Protein AF-C9RC71-F1 (afdb_monomer_lite)

Secondary structure (DSSP, 8-state):
-HHHHHHHHHHHHHHHHHHHHTT----HHHHHHHHHHHHHHHHHHHHHHHHHHHHHHHHHHHHHHHHHHHHHHHHT-----GGGS-GGGSPPSSPPTTHHHHHHHHHHHHHHHHHHHHHHHHHHH--HHHHHHHHHHHHHHHHHHHHHHHHHHHHHHHHHHH-GGGSHHHHHHHHHHHHHHHHHHHHTS---

pLDDT: mean 81.01, std 12.55, range [43.66, 94.25]

Structure (mmCIF, N/CA/C/O backbone):
data_AF-C9RC71-F1
#
_entry.id   AF-C9RC71-F1
#
loop_
_atom_site.group_PDB
_atom_site.id
_atom_site.type_symbol
_atom_site.label_atom_id
_atom_site.label_alt_id
_atom_site.label_comp_id
_atom_site.label_asym_id
_atom_site.label_entity_id
_atom_site.label_seq_id
_atom_site.pdbx_PDB_ins_code
_atom_site.Cartn_x
_atom_site.Cartn_y
_atom_site.Cartn_z
_atom_site.occupancy
_atom_site.B_iso_or_equiv
_atom_site.auth_seq_id
_atom_site.auth_comp_id
_atom_site.auth_asym_id
_atom_site.auth_atom_id
_atom_site.pdbx_PDB_model_num
ATOM 1 N N . MET A 1 1 ? 11.519 1.089 5.694 1.00 78.69 1 MET A N 1
ATOM 2 C CA . MET A 1 1 ? 10.108 1.540 5.771 1.00 78.69 1 MET A CA 1
ATOM 3 C C . MET A 1 1 ? 9.150 0.403 6.102 1.00 78.69 1 MET A C 1
ATOM 5 O O . MET A 1 1 ? 8.560 0.464 7.169 1.00 78.69 1 MET A O 1
ATOM 9 N N . LEU A 1 2 ? 9.032 -0.649 5.275 1.00 84.06 2 LEU A N 1
ATOM 10 C CA . LEU A 1 2 ? 8.137 -1.785 5.569 1.00 84.06 2 LEU A CA 1
ATOM 11 C C . LEU A 1 2 ? 8.413 -2.439 6.926 1.00 84.06 2 LEU A C 1
ATOM 13 O O . LEU A 1 2 ? 7.501 -2.602 7.720 1.00 84.06 2 LEU A O 1
ATOM 17 N N . GLU A 1 3 ? 9.669 -2.782 7.204 1.00 86.88 3 GLU A N 1
ATOM 18 C CA . GLU A 1 3 ? 10.056 -3.410 8.471 1.00 86.88 3 GLU A CA 1
ATOM 19 C C . GLU A 1 3 ? 9.673 -2.553 9.687 1.00 86.88 3 GLU A C 1
ATOM 21 O O . GLU A 1 3 ? 9.119 -3.063 10.656 1.00 86.88 3 GLU A O 1
ATOM 26 N N . LEU A 1 4 ? 9.918 -1.240 9.616 1.00 87.12 4 LEU A N 1
ATOM 27 C CA . LEU A 1 4 ? 9.549 -0.295 10.670 1.00 87.12 4 LEU A CA 1
ATOM 28 C C . LEU A 1 4 ? 8.031 -0.269 10.886 1.00 87.12 4 LEU A C 1
ATOM 30 O O . LEU A 1 4 ? 7.572 -0.280 12.023 1.00 87.12 4 LEU A O 1
ATOM 34 N N . TYR A 1 5 ? 7.260 -0.282 9.798 1.00 90.50 5 TYR A N 1
ATOM 35 C CA . TYR A 1 5 ? 5.804 -0.353 9.858 1.00 90.50 5 TYR A CA 1
ATOM 36 C C . TYR A 1 5 ? 5.312 -1.672 10.465 1.00 90.50 5 TYR A C 1
ATOM 38 O O . TYR A 1 5 ? 4.463 -1.649 11.347 1.00 90.50 5 TYR A O 1
ATOM 46 N N . LEU A 1 6 ? 5.891 -2.814 10.086 1.00 89.94 6 LEU A N 1
ATOM 47 C CA . LEU A 1 6 ? 5.538 -4.109 10.679 1.00 89.94 6 LEU A CA 1
ATOM 48 C C . LEU A 1 6 ? 5.848 -4.156 12.180 1.00 89.94 6 LEU A C 1
ATOM 50 O O . LEU A 1 6 ? 5.023 -4.638 12.953 1.00 89.94 6 LEU A O 1
ATOM 54 N N . LYS A 1 7 ? 6.994 -3.611 12.608 1.00 90.19 7 LYS A N 1
ATOM 55 C CA . LYS A 1 7 ? 7.339 -3.482 14.033 1.00 90.19 7 LYS A CA 1
ATOM 56 C C . LYS A 1 7 ? 6.356 -2.577 14.776 1.00 90.19 7 LYS A C 1
ATOM 58 O O . LYS A 1 7 ? 5.946 -2.924 15.878 1.00 90.19 7 LYS A O 1
ATOM 63 N N . LEU A 1 8 ? 5.950 -1.458 14.170 1.00 90.25 8 LEU A N 1
ATOM 64 C CA . LEU A 1 8 ? 4.939 -0.562 14.733 1.00 90.25 8 LEU A CA 1
ATOM 65 C C . LEU A 1 8 ? 3.600 -1.285 14.918 1.00 90.25 8 LEU A C 1
ATOM 67 O O . LEU A 1 8 ? 3.040 -1.253 16.008 1.00 90.25 8 LEU A O 1
ATOM 71 N N . VAL A 1 9 ? 3.110 -1.970 13.882 1.00 92.50 9 VAL A N 1
ATOM 72 C CA . VAL A 1 9 ? 1.867 -2.753 13.952 1.00 92.50 9 VAL A CA 1
ATOM 73 C C . VAL A 1 9 ? 1.978 -3.808 15.051 1.00 92.50 9 VAL A C 1
ATOM 75 O O . VAL A 1 9 ? 1.122 -3.873 15.926 1.00 92.50 9 VAL A O 1
ATOM 78 N N . PHE A 1 10 ? 3.062 -4.582 15.080 1.00 90.94 10 PHE A N 1
ATOM 79 C CA . PHE A 1 10 ? 3.273 -5.594 16.112 1.00 90.94 10 PHE A CA 1
ATOM 80 C C . PHE A 1 10 ? 3.279 -5.003 17.531 1.00 90.94 10 PHE A C 1
ATOM 82 O O . PHE A 1 10 ? 2.657 -5.565 18.432 1.00 90.94 10 PHE A O 1
ATOM 89 N N . ALA A 1 11 ? 3.920 -3.848 17.727 1.00 91.38 11 ALA A N 1
ATOM 90 C CA . ALA A 1 11 ? 3.935 -3.148 19.006 1.00 91.38 11 ALA A CA 1
ATOM 91 C C . ALA A 1 11 ? 2.534 -2.672 19.424 1.00 91.38 11 ALA A C 1
ATOM 93 O O . ALA A 1 11 ? 2.165 -2.834 20.585 1.00 91.38 11 ALA A O 1
ATOM 94 N N . LEU A 1 12 ? 1.729 -2.150 18.491 1.00 91.31 12 LEU A N 1
ATOM 95 C CA . LEU A 1 12 ? 0.355 -1.708 18.763 1.00 91.31 12 LEU A CA 1
ATOM 96 C C . LEU A 1 12 ? -0.544 -2.871 19.192 1.00 91.31 12 LEU A C 1
ATOM 98 O O . LEU A 1 12 ? -1.255 -2.764 20.188 1.00 91.31 12 LEU A O 1
ATOM 102 N N . PHE A 1 13 ? -0.480 -3.996 18.476 1.00 91.44 13 PHE A N 1
ATOM 103 C CA . PHE A 1 13 ? -1.253 -5.194 18.814 1.00 91.44 13 PHE A CA 1
ATOM 104 C C . PHE A 1 13 ? -0.798 -5.817 20.136 1.00 91.44 13 PHE A C 1
ATOM 106 O O . PHE A 1 13 ? -1.635 -6.178 20.961 1.00 91.44 13 PHE A O 1
ATOM 113 N N . SER A 1 14 ? 0.514 -5.890 20.376 1.00 90.38 14 SER A N 1
ATOM 114 C CA . SER A 1 14 ? 1.058 -6.394 21.644 1.00 90.38 14 SER A CA 1
ATOM 115 C C . SER A 1 14 ? 0.672 -5.494 22.818 1.00 90.38 14 SER A C 1
ATOM 117 O O . SER A 1 14 ? 0.292 -5.991 23.874 1.00 90.38 14 SER A O 1
ATOM 119 N N . GLY A 1 15 ? 0.713 -4.172 22.630 1.00 87.06 15 GLY A N 1
ATOM 120 C CA . GLY A 1 15 ? 0.278 -3.201 23.631 1.00 87.06 15 GLY A CA 1
ATOM 121 C C . GLY A 1 15 ? -1.214 -3.317 23.941 1.00 87.06 15 GLY A C 1
ATOM 122 O O . GLY A 1 15 ? -1.586 -3.368 25.109 1.00 87.06 15 GLY A O 1
ATOM 123 N N . ALA A 1 16 ? -2.063 -3.438 22.915 1.00 87.00 16 ALA A N 1
ATOM 124 C CA . ALA A 1 16 ? -3.500 -3.645 23.098 1.00 87.00 16 ALA A CA 1
ATOM 125 C C . ALA A 1 16 ? -3.804 -4.948 23.859 1.00 87.00 16 ALA A C 1
ATOM 127 O O . ALA A 1 16 ? -4.578 -4.928 24.814 1.00 87.00 16 ALA A O 1
ATOM 128 N N . ALA A 1 17 ? -3.146 -6.054 23.498 1.00 86.38 17 ALA A N 1
ATOM 129 C CA . ALA A 1 17 ? -3.285 -7.332 24.196 1.00 86.38 17 ALA A CA 1
ATOM 130 C C . ALA A 1 17 ? -2.783 -7.266 25.651 1.00 86.38 17 ALA A C 1
ATOM 132 O O . ALA A 1 17 ? -3.416 -7.813 26.550 1.00 86.38 17 ALA A O 1
ATOM 133 N N . GLY A 1 18 ? -1.673 -6.565 25.903 1.00 85.69 18 GLY A N 1
ATOM 134 C CA . GLY A 1 18 ? -1.153 -6.347 27.254 1.00 85.69 18 GLY A CA 1
ATOM 135 C C . GLY A 1 18 ? -2.105 -5.530 28.131 1.00 85.69 18 GLY A C 1
ATOM 136 O O . GLY A 1 18 ? -2.344 -5.891 29.280 1.00 85.69 18 GLY A O 1
ATOM 137 N N . LEU A 1 19 ? -2.699 -4.464 27.587 1.00 84.62 19 LEU A N 1
ATOM 138 C CA . LEU A 1 19 ? -3.705 -3.660 28.293 1.00 84.62 19 LEU A CA 1
ATOM 139 C C . LEU A 1 19 ? -4.980 -4.458 28.588 1.00 84.62 19 LEU A C 1
ATOM 141 O O . LEU A 1 19 ? -5.572 -4.303 29.655 1.00 84.62 19 LEU A O 1
ATOM 145 N N . GLU A 1 20 ? -5.374 -5.340 27.669 1.00 82.50 20 GLU A N 1
ATOM 146 C CA . GLU A 1 20 ? -6.484 -6.266 27.878 1.00 82.50 20 GLU A CA 1
ATOM 147 C C . GLU A 1 20 ? -6.187 -7.275 28.996 1.00 82.50 20 GLU A C 1
ATOM 149 O O . GLU A 1 20 ? -7.031 -7.484 29.864 1.00 82.50 20 GLU A O 1
ATOM 154 N N . PHE A 1 21 ? -4.979 -7.842 29.034 1.00 84.62 21 PHE A N 1
ATOM 155 C CA . PHE A 1 21 ? -4.555 -8.746 30.106 1.00 84.62 21 PHE A CA 1
ATOM 156 C C . PHE A 1 21 ? -4.553 -8.068 31.482 1.00 84.62 21 PHE A C 1
ATOM 158 O O . PHE A 1 21 ? -4.958 -8.667 32.476 1.00 84.62 21 PHE A O 1
ATOM 165 N N . LEU A 1 22 ? -4.140 -6.801 31.540 1.00 84.00 22 LEU A N 1
ATOM 166 C CA . LEU A 1 22 ? -4.152 -5.997 32.765 1.00 84.00 22 LEU A CA 1
ATOM 167 C C . LEU A 1 22 ? -5.559 -5.517 33.167 1.00 84.00 22 LEU A C 1
ATOM 169 O O . LEU A 1 22 ? -5.693 -4.804 34.159 1.00 84.00 22 LEU A O 1
ATOM 173 N N . ASN A 1 23 ? -6.597 -5.904 32.416 1.00 77.44 23 ASN A N 1
ATOM 174 C CA . ASN A 1 23 ? -7.992 -5.526 32.629 1.00 77.44 23 ASN A CA 1
ATOM 175 C C . ASN A 1 23 ? -8.189 -4.004 32.761 1.00 77.44 23 ASN A C 1
ATOM 177 O O . ASN A 1 23 ? -8.978 -3.522 33.576 1.00 77.44 23 ASN A O 1
ATOM 181 N N . VAL A 1 24 ? -7.430 -3.232 31.975 1.00 77.38 24 VAL A N 1
ATOM 182 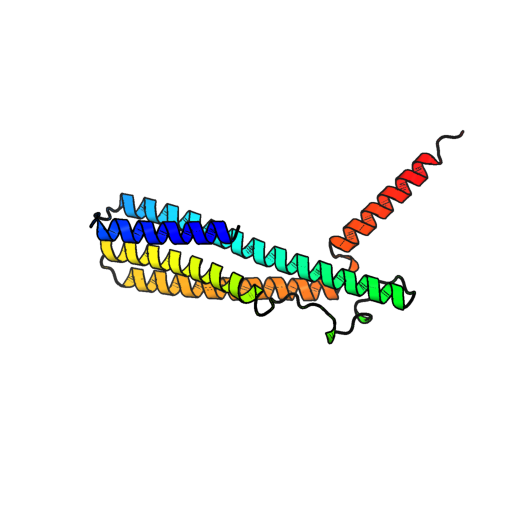C CA . VAL A 1 24 ? -7.520 -1.771 31.986 1.00 77.38 24 VAL A CA 1
ATOM 183 C C . VAL A 1 24 ? -8.868 -1.355 31.404 1.00 77.38 24 VAL A C 1
ATOM 185 O O . VAL A 1 24 ? -9.218 -1.720 30.280 1.00 77.38 24 VAL A O 1
ATOM 188 N N . ALA A 1 25 ? -9.631 -0.574 32.170 1.00 77.62 25 ALA A N 1
ATOM 189 C CA . ALA A 1 25 ? -10.909 -0.048 31.716 1.00 77.62 25 ALA A CA 1
ATOM 190 C C . ALA A 1 25 ? -10.697 0.993 30.606 1.00 77.62 25 ALA A C 1
ATOM 192 O O . ALA A 1 25 ? -10.028 2.009 30.803 1.00 77.62 25 ALA A O 1
ATOM 193 N N . TRP A 1 26 ? -11.305 0.756 29.444 1.00 82.44 26 TRP A N 1
ATOM 194 C CA . TRP A 1 26 ? -11.272 1.675 28.309 1.00 82.44 26 TRP A CA 1
ATOM 195 C C . TRP A 1 26 ? -12.293 2.797 28.504 1.00 82.44 26 TRP A C 1
ATOM 197 O O . TRP A 1 26 ? -13.462 2.675 28.131 1.00 82.44 26 TRP A O 1
ATOM 207 N N . THR A 1 27 ? -11.856 3.894 29.117 1.00 87.00 27 THR A N 1
ATOM 208 C CA . THR A 1 27 ? -12.641 5.134 29.183 1.00 87.00 27 THR A CA 1
ATOM 209 C C . THR A 1 27 ? -12.769 5.773 27.798 1.00 87.00 27 THR A C 1
ATOM 211 O O . THR A 1 27 ? -11.936 5.554 26.917 1.00 87.00 27 THR A O 1
ATOM 214 N N . THR A 1 28 ? -13.768 6.633 27.602 1.00 86.12 28 THR A N 1
ATOM 215 C CA . THR A 1 28 ? -13.956 7.357 26.332 1.00 86.12 28 THR A CA 1
ATOM 216 C C . THR A 1 28 ? -12.707 8.142 25.915 1.00 86.12 28 THR A C 1
ATOM 218 O O . THR A 1 28 ? -12.322 8.114 24.749 1.00 86.12 28 THR A O 1
ATOM 221 N N . GLU A 1 29 ? -12.026 8.792 26.862 1.00 87.50 29 GLU A N 1
ATOM 222 C CA . GLU A 1 29 ? -10.793 9.544 26.592 1.00 87.50 29 GLU A CA 1
ATOM 223 C C . GLU A 1 29 ? -9.660 8.635 26.098 1.00 87.50 29 GLU A C 1
ATOM 225 O O . GLU A 1 29 ? -9.016 8.933 25.091 1.00 87.50 29 GLU A O 1
ATOM 230 N N . THR A 1 30 ? -9.449 7.486 26.750 1.00 87.38 30 THR A N 1
ATOM 231 C CA . THR A 1 30 ? -8.413 6.524 26.333 1.00 87.38 30 THR A CA 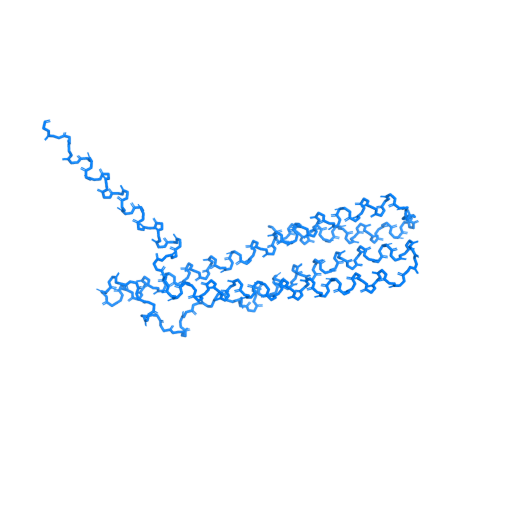1
ATOM 232 C C . THR A 1 30 ? -8.712 5.907 24.968 1.00 87.38 30 THR A C 1
ATOM 234 O O . THR A 1 30 ? -7.792 5.720 24.174 1.00 87.38 30 THR A O 1
ATOM 237 N N . LEU A 1 31 ? -9.987 5.667 24.644 1.00 89.25 31 LEU A N 1
ATOM 238 C CA . LEU A 1 31 ? -10.410 5.199 23.320 1.00 89.25 31 LEU A CA 1
ATOM 239 C C . LEU A 1 31 ? -10.153 6.232 22.227 1.00 89.25 31 LEU A C 1
ATOM 241 O O . LEU A 1 31 ? -9.689 5.865 21.146 1.00 89.25 31 LEU A O 1
ATOM 245 N N . ILE A 1 32 ? -10.409 7.514 22.494 1.00 90.44 32 ILE A N 1
ATOM 246 C CA . ILE A 1 32 ? -10.101 8.598 21.553 1.00 90.44 32 ILE A CA 1
ATOM 247 C C . ILE A 1 32 ? -8.594 8.638 21.286 1.00 90.44 32 ILE A C 1
ATOM 249 O O . ILE A 1 32 ? -8.180 8.615 20.127 1.00 90.44 32 ILE A O 1
ATOM 253 N N . ILE A 1 33 ? -7.770 8.618 22.338 1.00 90.44 33 ILE A N 1
ATOM 254 C CA . ILE A 1 33 ? -6.305 8.626 22.213 1.00 90.44 33 ILE A CA 1
ATOM 255 C C . ILE A 1 33 ? -5.815 7.395 21.438 1.00 90.44 33 ILE A C 1
ATOM 257 O O . ILE A 1 33 ? -5.038 7.531 20.492 1.00 90.44 33 ILE A O 1
ATOM 261 N N . ALA A 1 34 ? -6.300 6.199 21.782 1.00 89.56 34 ALA A N 1
ATOM 262 C CA . ALA A 1 34 ? -5.948 4.967 21.082 1.00 89.56 34 ALA A CA 1
ATOM 263 C C . ALA A 1 34 ? -6.335 5.035 19.597 1.00 89.56 34 ALA A C 1
ATOM 265 O O . ALA A 1 34 ? -5.531 4.700 18.730 1.00 89.56 34 ALA A O 1
ATOM 266 N N . THR A 1 35 ? -7.530 5.541 19.285 1.00 91.00 35 THR A N 1
ATOM 267 C CA . THR A 1 35 ? -8.004 5.695 17.902 1.00 91.00 35 THR A CA 1
ATOM 268 C C . THR A 1 35 ? -7.151 6.691 17.118 1.00 91.00 35 THR A C 1
ATOM 270 O O . THR A 1 35 ? -6.852 6.442 15.953 1.00 91.00 35 THR A O 1
ATOM 273 N N . LEU A 1 36 ? -6.696 7.782 17.744 1.00 93.38 36 LEU A N 1
ATOM 274 C CA . LEU A 1 36 ? -5.775 8.737 17.119 1.00 93.38 36 LEU A CA 1
ATOM 275 C C . LEU A 1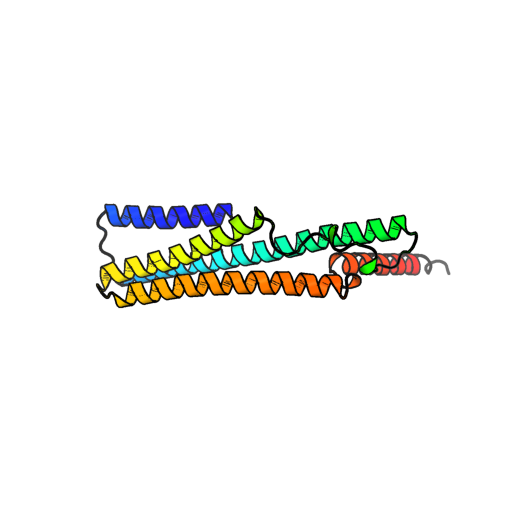 36 ? -4.425 8.088 16.789 1.00 93.38 36 LEU A C 1
ATOM 277 O O . LEU A 1 36 ? -3.938 8.235 15.669 1.00 93.38 36 LEU A O 1
ATOM 281 N N . ILE A 1 37 ? -3.848 7.322 17.720 1.00 93.19 37 ILE A N 1
ATOM 282 C CA . ILE A 1 37 ? -2.588 6.593 17.498 1.00 93.19 37 ILE A CA 1
ATOM 283 C C . ILE A 1 37 ? -2.743 5.583 16.354 1.00 93.19 37 ILE A C 1
ATOM 285 O O . ILE A 1 37 ? -1.909 5.535 15.446 1.00 93.19 37 ILE A O 1
ATOM 289 N N . LEU A 1 38 ? -3.830 4.806 16.361 1.00 93.44 38 LEU A N 1
ATOM 290 C CA . LEU A 1 38 ? -4.154 3.863 15.289 1.00 93.44 38 LEU A CA 1
ATOM 291 C C . LEU A 1 38 ? -4.367 4.583 13.948 1.00 93.44 38 LEU A C 1
ATOM 293 O O . LEU A 1 38 ? -3.911 4.096 12.916 1.00 93.44 38 LEU A O 1
ATOM 297 N N . GLY A 1 39 ? -4.982 5.768 13.954 1.00 92.44 39 GLY A N 1
ATOM 298 C CA . GLY A 1 39 ? -5.143 6.616 12.773 1.00 92.44 39 GLY A CA 1
ATOM 299 C C . GLY A 1 39 ? -3.806 7.079 12.187 1.00 92.44 39 GLY A C 1
ATOM 300 O O . GLY A 1 39 ? -3.593 6.970 10.980 1.00 92.44 39 GLY A O 1
ATOM 301 N N . VAL A 1 40 ? -2.864 7.517 13.028 1.00 93.12 40 VAL A N 1
ATOM 302 C CA . VAL A 1 40 ? -1.497 7.862 12.591 1.00 93.12 40 VAL A CA 1
ATOM 303 C C . VAL A 1 40 ? -0.787 6.638 12.008 1.00 93.12 40 VAL A C 1
ATOM 305 O O . VAL A 1 40 ? -0.162 6.732 10.950 1.00 93.12 40 VAL A O 1
ATOM 308 N N . ALA A 1 41 ? -0.917 5.473 12.648 1.00 93.06 41 ALA A N 1
ATOM 309 C CA . ALA A 1 41 ? -0.346 4.229 12.141 1.00 93.06 41 ALA A CA 1
ATOM 310 C C . ALA A 1 41 ? -0.942 3.825 10.781 1.00 93.06 41 ALA A C 1
ATOM 312 O O . ALA A 1 41 ? -0.203 3.384 9.899 1.00 93.06 41 ALA A O 1
ATOM 313 N N . LEU A 1 42 ? -2.247 4.030 10.578 1.00 93.12 42 LEU A N 1
ATOM 314 C CA . LEU A 1 42 ? -2.928 3.784 9.306 1.00 93.12 42 LEU A CA 1
ATOM 315 C C . LEU A 1 42 ? -2.397 4.705 8.193 1.00 93.12 42 LEU A C 1
ATOM 317 O O . LEU A 1 42 ? -2.056 4.225 7.113 1.00 93.12 42 LEU A O 1
ATOM 321 N N . LEU A 1 43 ? -2.248 6.008 8.463 1.00 91.81 43 LEU A N 1
ATOM 322 C CA . LEU A 1 43 ? -1.667 6.974 7.515 1.00 91.81 43 LEU A CA 1
ATOM 323 C C . LEU A 1 43 ? -0.218 6.624 7.152 1.00 91.81 43 LEU A C 1
ATOM 325 O O . LEU A 1 43 ? 0.195 6.724 5.991 1.00 91.81 43 LEU A O 1
ATOM 329 N N . PHE A 1 44 ? 0.560 6.177 8.138 1.00 91.69 44 PHE A N 1
ATOM 330 C CA . PHE A 1 44 ? 1.912 5.695 7.894 1.00 91.69 44 PHE A CA 1
ATOM 331 C C . PHE A 1 44 ? 1.910 4.431 7.018 1.00 91.69 44 PHE A C 1
ATOM 333 O O . PHE A 1 44 ? 2.684 4.353 6.063 1.00 91.69 44 PHE A O 1
ATOM 340 N N . GLY A 1 45 ? 0.997 3.487 7.265 1.00 89.81 45 GLY A N 1
ATOM 341 C CA . GLY A 1 45 ? 0.809 2.294 6.436 1.00 89.81 45 GLY A CA 1
ATOM 342 C C . GLY A 1 45 ? 0.440 2.616 4.988 1.00 89.81 45 GLY A C 1
ATOM 343 O O . GLY A 1 45 ? 1.031 2.059 4.064 1.00 89.81 45 GLY A O 1
ATOM 344 N N . GLU A 1 46 ? -0.462 3.575 4.766 1.00 89.44 46 GLU A N 1
ATOM 345 C CA . GLU A 1 46 ? -0.777 4.088 3.424 1.00 89.44 46 GLU A CA 1
ATOM 346 C C . GLU A 1 46 ? 0.449 4.700 2.734 1.00 89.44 46 GLU A C 1
ATOM 348 O O . GLU A 1 46 ? 0.716 4.437 1.562 1.00 89.44 46 GLU A O 1
ATOM 353 N N . THR A 1 47 ? 1.262 5.462 3.466 1.00 90.12 47 THR A N 1
ATOM 354 C CA . THR A 1 47 ? 2.500 6.041 2.922 1.00 90.12 47 THR A CA 1
ATOM 355 C C . THR A 1 47 ? 3.482 4.950 2.489 1.00 90.12 47 THR A C 1
ATOM 357 O O . THR A 1 47 ? 4.055 5.017 1.400 1.00 90.12 47 THR A O 1
ATOM 360 N N . VAL A 1 48 ? 3.650 3.910 3.311 1.00 89.75 48 VAL A N 1
ATOM 361 C CA . VAL A 1 48 ? 4.476 2.737 2.984 1.00 89.75 48 VAL A CA 1
ATOM 362 C C . VAL A 1 48 ? 3.932 2.026 1.746 1.00 89.75 48 VAL A C 1
ATOM 364 O O . VAL A 1 48 ? 4.711 1.667 0.862 1.00 89.75 48 VAL A O 1
ATOM 367 N N . TYR A 1 49 ? 2.612 1.868 1.648 1.00 88.94 49 TYR A N 1
ATOM 368 C CA . TYR A 1 49 ? 1.960 1.273 0.488 1.00 88.94 49 TYR A CA 1
ATOM 369 C C . TYR A 1 49 ? 2.257 2.055 -0.801 1.00 88.94 49 TYR A C 1
ATOM 371 O O . TYR A 1 49 ? 2.743 1.475 -1.775 1.00 88.94 49 TYR A O 1
ATOM 379 N N . PHE A 1 50 ? 2.049 3.375 -0.811 1.00 86.12 50 PHE A N 1
ATOM 380 C CA . PHE A 1 50 ? 2.335 4.198 -1.991 1.00 86.12 50 PHE A CA 1
ATOM 381 C C . PHE A 1 50 ? 3.822 4.225 -2.345 1.00 86.12 50 PHE A C 1
ATOM 383 O O . PHE A 1 50 ? 4.164 4.158 -3.527 1.00 86.12 50 PHE A O 1
ATOM 390 N N . ALA A 1 51 ? 4.709 4.252 -1.348 1.00 87.19 51 ALA A N 1
ATOM 391 C CA . ALA A 1 51 ? 6.147 4.167 -1.576 1.00 87.19 51 ALA A CA 1
ATOM 392 C C . ALA A 1 51 ? 6.531 2.857 -2.280 1.00 87.19 51 ALA A C 1
ATOM 394 O O . ALA A 1 51 ? 7.352 2.867 -3.195 1.00 87.19 51 ALA A O 1
ATOM 395 N N . MET A 1 52 ? 5.899 1.734 -1.921 1.00 86.56 52 MET A N 1
ATOM 396 C CA . MET A 1 52 ? 6.106 0.465 -2.621 1.00 86.56 52 MET A CA 1
ATOM 397 C C . MET A 1 52 ? 5.595 0.495 -4.061 1.00 86.56 52 MET A C 1
ATOM 399 O O . MET A 1 52 ? 6.272 -0.019 -4.952 1.00 86.56 52 MET A O 1
ATOM 403 N N . VAL A 1 53 ? 4.424 1.097 -4.310 1.00 84.94 53 VAL A N 1
ATOM 404 C CA . VAL A 1 53 ? 3.878 1.225 -5.673 1.00 84.94 53 VAL A CA 1
ATOM 405 C C . VAL A 1 53 ? 4.833 2.059 -6.530 1.00 84.94 53 VAL A C 1
ATOM 407 O O . VAL A 1 53 ? 5.173 1.660 -7.644 1.00 84.94 53 VAL A O 1
ATOM 410 N N . GLY A 1 54 ? 5.330 3.171 -5.982 1.00 83.62 54 GLY A N 1
ATOM 411 C CA . GLY A 1 54 ? 6.318 4.031 -6.630 1.00 83.62 54 GLY A CA 1
ATOM 412 C C . GLY A 1 54 ? 7.638 3.313 -6.914 1.00 83.62 54 GLY A C 1
ATOM 413 O O . GLY A 1 54 ? 8.112 3.338 -8.047 1.00 83.62 54 GLY A O 1
ATOM 414 N N . ALA A 1 55 ? 8.199 2.607 -5.929 1.00 85.25 55 ALA A N 1
ATOM 415 C CA . ALA A 1 55 ? 9.432 1.839 -6.100 1.00 85.25 55 ALA A CA 1
ATOM 416 C C . ALA A 1 55 ? 9.289 0.754 -7.179 1.00 85.25 55 ALA A C 1
ATOM 418 O O . ALA A 1 55 ? 10.201 0.541 -7.979 1.00 85.25 55 ALA A O 1
ATOM 419 N N . ARG A 1 56 ? 8.125 0.094 -7.247 1.00 84.75 56 ARG A N 1
ATOM 420 C CA . ARG A 1 56 ? 7.844 -0.910 -8.277 1.00 84.75 56 ARG A CA 1
ATOM 421 C C . ARG A 1 56 ? 7.774 -0.295 -9.670 1.00 84.75 56 ARG A C 1
ATOM 423 O O . ARG A 1 56 ? 8.403 -0.832 -10.581 1.00 84.75 56 ARG A O 1
ATOM 430 N N . LYS A 1 57 ? 7.037 0.811 -9.820 1.00 87.00 57 LYS A N 1
ATOM 431 C CA . LYS A 1 57 ? 6.980 1.579 -11.069 1.00 87.00 57 LYS A CA 1
ATOM 432 C C . LYS A 1 57 ? 8.394 1.942 -11.525 1.00 87.00 57 LYS A C 1
ATOM 434 O O . LYS A 1 57 ? 8.773 1.612 -12.642 1.00 87.00 57 LYS A O 1
ATOM 439 N N . TRP A 1 58 ? 9.181 2.543 -10.634 1.00 86.06 58 TRP A N 1
ATOM 440 C CA . TRP A 1 58 ? 10.544 2.979 -10.931 1.00 86.06 58 TRP A CA 1
ATOM 441 C C . TRP A 1 58 ? 11.448 1.822 -11.374 1.00 86.06 58 TRP A C 1
ATOM 443 O O . TRP A 1 58 ? 12.133 1.922 -12.388 1.00 86.06 58 TRP A O 1
ATOM 453 N N . HIS A 1 59 ? 11.404 0.689 -10.668 1.00 86.81 59 HIS A N 1
ATOM 454 C CA . HIS A 1 59 ? 12.189 -0.488 -11.040 1.00 86.81 59 HIS A CA 1
ATOM 455 C C . HIS A 1 59 ? 11.796 -1.043 -12.419 1.00 86.81 59 HIS A C 1
ATOM 457 O O . HIS A 1 59 ? 12.664 -1.404 -13.210 1.00 86.81 59 HIS A O 1
ATOM 463 N N . ALA A 1 60 ? 10.496 -1.096 -12.725 1.00 86.19 60 ALA A N 1
ATOM 464 C CA . ALA A 1 60 ? 10.021 -1.563 -14.024 1.00 86.19 60 ALA A CA 1
ATOM 465 C C . ALA A 1 60 ? 10.429 -0.619 -15.165 1.00 86.19 60 ALA A C 1
ATOM 467 O O . ALA A 1 60 ? 10.877 -1.093 -16.208 1.00 86.19 60 ALA A O 1
ATOM 468 N N . GLU A 1 61 ? 10.339 0.699 -14.964 1.00 87.06 61 GLU A N 1
ATOM 469 C CA . GLU A 1 61 ? 10.843 1.689 -15.925 1.00 87.06 61 GLU A CA 1
ATOM 470 C C . GLU A 1 61 ? 12.339 1.504 -16.170 1.00 87.06 61 GLU A C 1
ATOM 472 O O . GLU A 1 61 ? 12.752 1.380 -17.319 1.00 87.06 61 GLU A O 1
ATOM 477 N N . TYR A 1 62 ? 13.139 1.407 -15.106 1.00 86.62 62 TYR A N 1
ATOM 478 C CA . TYR A 1 62 ? 14.586 1.237 -15.208 1.00 86.62 62 TYR A CA 1
ATOM 479 C C . TYR A 1 62 ? 14.975 0.020 -16.059 1.00 86.62 62 TYR A C 1
ATOM 481 O O . TYR A 1 62 ? 15.748 0.151 -17.009 1.00 86.62 62 TYR A O 1
ATOM 489 N N . VAL A 1 63 ? 14.405 -1.154 -15.765 1.00 87.38 63 VAL A N 1
ATOM 490 C CA . VAL A 1 63 ? 14.710 -2.389 -16.506 1.00 87.38 63 VAL A CA 1
ATOM 491 C C . VAL A 1 63 ? 14.293 -2.267 -17.974 1.00 87.38 63 VAL A C 1
ATOM 493 O O . VAL A 1 63 ? 15.050 -2.647 -18.865 1.00 87.38 63 VAL A O 1
ATOM 496 N N . ASN A 1 64 ? 13.115 -1.703 -18.251 1.00 87.38 64 ASN A N 1
ATOM 497 C CA . ASN A 1 64 ? 12.623 -1.573 -19.621 1.00 87.38 64 ASN A CA 1
ATOM 498 C C . ASN A 1 64 ? 13.385 -0.529 -20.448 1.00 87.38 64 ASN A C 1
ATOM 500 O O . ASN A 1 64 ? 13.606 -0.753 -21.636 1.00 87.38 64 ASN A O 1
ATOM 504 N N . VAL A 1 65 ? 13.838 0.573 -19.842 1.00 87.12 65 VAL A N 1
ATOM 505 C CA . VAL A 1 65 ? 14.760 1.520 -20.493 1.00 87.12 65 VAL A CA 1
ATOM 506 C C . VAL A 1 65 ? 16.067 0.820 -20.855 1.00 87.12 65 VAL A C 1
ATOM 508 O O . VAL A 1 65 ? 16.566 0.989 -21.965 1.00 87.12 65 VAL A O 1
ATOM 511 N N . HIS A 1 66 ? 16.592 -0.020 -19.963 1.00 86.31 66 HIS A N 1
ATOM 512 C CA . HIS A 1 66 ? 17.806 -0.788 -20.232 1.00 86.31 66 HIS A CA 1
ATOM 513 C C . HIS A 1 66 ? 17.645 -1.720 -21.444 1.00 86.31 66 HIS A C 1
ATOM 515 O O . HIS A 1 66 ? 18.519 -1.776 -22.307 1.00 86.31 66 HIS A O 1
ATOM 521 N N . LEU A 1 67 ? 16.496 -2.395 -21.555 1.00 84.56 67 LEU A N 1
ATOM 522 C CA . LEU A 1 67 ? 16.162 -3.230 -22.714 1.00 84.56 67 LEU A CA 1
ATOM 523 C C . LEU A 1 67 ? 16.056 -2.418 -24.012 1.00 84.56 67 LEU A C 1
ATOM 525 O O . LEU A 1 67 ? 16.515 -2.881 -25.055 1.00 84.56 67 LEU A O 1
ATOM 529 N N . LEU A 1 68 ? 15.482 -1.212 -23.955 1.00 83.94 68 LEU A N 1
ATOM 530 C CA . LEU A 1 68 ? 15.394 -0.313 -25.110 1.00 83.94 68 LEU A CA 1
ATOM 531 C C . LEU A 1 68 ? 16.780 0.125 -25.595 1.00 83.94 68 LEU A C 1
ATOM 533 O O . LEU A 1 68 ? 17.046 0.069 -26.792 1.00 83.94 68 LEU A O 1
ATOM 537 N N . ILE A 1 69 ? 17.676 0.495 -24.675 1.00 82.62 69 ILE A N 1
ATOM 538 C CA . ILE A 1 69 ? 19.063 0.861 -25.004 1.00 82.62 69 ILE A CA 1
ATOM 539 C C . ILE A 1 69 ? 19.794 -0.326 -25.642 1.00 82.62 69 ILE A C 1
ATOM 541 O O . ILE A 1 69 ? 20.429 -0.171 -26.683 1.00 82.62 69 ILE A O 1
ATOM 545 N N . GLN A 1 70 ? 19.678 -1.525 -25.063 1.00 82.69 70 GLN A N 1
ATOM 546 C CA . GLN A 1 70 ? 20.298 -2.729 -25.624 1.00 82.69 70 GLN A CA 1
ATOM 547 C C . GLN A 1 70 ? 19.783 -3.040 -27.036 1.00 82.69 70 GLN A C 1
ATOM 549 O O . GLN A 1 70 ? 20.573 -3.360 -27.921 1.00 82.69 70 GLN A O 1
ATOM 554 N N . ALA A 1 71 ? 18.474 -2.920 -27.268 1.00 80.06 71 ALA A N 1
ATOM 555 C CA . ALA A 1 71 ? 17.884 -3.162 -28.581 1.00 80.06 71 ALA A CA 1
ATOM 556 C C . ALA A 1 71 ? 18.349 -2.136 -29.632 1.00 80.06 71 ALA A C 1
ATOM 558 O O . ALA A 1 71 ? 18.665 -2.524 -30.758 1.00 80.06 71 ALA A O 1
ATOM 559 N N . ALA A 1 72 ? 18.443 -0.857 -29.252 1.00 76.62 72 ALA A N 1
ATOM 560 C CA . ALA A 1 72 ? 18.953 0.215 -30.106 1.00 76.62 72 ALA A CA 1
ATOM 561 C C . ALA A 1 72 ? 20.421 -0.023 -30.512 1.00 76.62 72 ALA A C 1
ATOM 563 O O . ALA A 1 72 ? 20.760 0.029 -31.695 1.00 76.62 72 ALA A O 1
ATOM 564 N N . LEU A 1 73 ? 21.281 -0.387 -29.551 1.00 79.19 73 LEU A N 1
ATOM 565 C CA . LEU A 1 73 ? 22.699 -0.681 -29.803 1.00 79.19 73 LEU A CA 1
ATOM 566 C C . LEU A 1 73 ? 22.898 -1.868 -30.756 1.00 79.19 73 LEU A C 1
ATOM 568 O O . LEU A 1 73 ? 23.746 -1.807 -31.643 1.00 79.19 73 LEU A O 1
ATOM 572 N N . VAL A 1 74 ? 22.107 -2.936 -30.606 1.00 78.44 74 VAL A N 1
ATOM 573 C CA . VAL A 1 74 ? 22.203 -4.129 -31.468 1.00 78.44 74 VAL A CA 1
ATOM 574 C C . VAL A 1 74 ? 21.772 -3.829 -32.904 1.00 78.44 74 VAL A C 1
ATOM 576 O O . VAL A 1 74 ? 22.359 -4.369 -33.839 1.00 78.44 74 VAL A O 1
ATOM 579 N N . LYS A 1 75 ? 20.760 -2.976 -33.099 1.00 71.94 75 LYS A N 1
ATOM 580 C CA . LYS A 1 75 ? 20.264 -2.625 -34.438 1.00 71.94 75 LYS A CA 1
ATOM 581 C C . LYS A 1 75 ? 20.992 -1.451 -35.096 1.00 71.94 75 LYS A C 1
ATOM 583 O O . LYS A 1 75 ? 20.669 -1.142 -36.238 1.00 71.94 75 LYS A O 1
ATOM 588 N N . GLN A 1 76 ? 21.951 -0.823 -34.406 1.00 67.50 76 GLN A N 1
ATOM 589 C CA . GLN A 1 76 ? 22.631 0.408 -34.844 1.00 67.50 76 GLN A CA 1
ATOM 590 C C . GLN A 1 76 ? 21.662 1.555 -35.189 1.00 67.50 76 GLN A C 1
ATOM 592 O O . GLN A 1 76 ? 22.011 2.489 -35.907 1.00 67.50 76 GLN A O 1
ATOM 597 N N . ASP A 1 77 ? 20.444 1.489 -34.653 1.00 63.09 77 ASP A N 1
ATOM 598 C CA . ASP A 1 77 ? 19.399 2.485 -34.820 1.00 63.09 77 ASP A CA 1
ATOM 599 C C . ASP A 1 77 ? 19.205 3.151 -33.458 1.00 63.09 77 ASP A C 1
ATOM 601 O O . ASP A 1 77 ? 18.722 2.535 -32.508 1.00 63.09 77 ASP A O 1
ATOM 605 N N . PHE A 1 78 ? 19.649 4.404 -33.344 1.00 63.72 78 PHE A N 1
ATOM 606 C CA . PHE A 1 78 ? 19.590 5.183 -32.104 1.00 63.72 78 PHE A CA 1
ATOM 607 C C . PHE A 1 78 ? 18.176 5.705 -31.792 1.00 63.72 78 PHE A C 1
ATOM 609 O O . PHE A 1 78 ? 18.000 6.513 -30.877 1.00 63.72 78 PHE A O 1
ATOM 616 N N . SER A 1 79 ? 17.154 5.264 -32.531 1.00 66.06 79 SER A N 1
ATOM 617 C CA . SER A 1 79 ? 15.764 5.567 -32.213 1.00 66.06 79 SER A CA 1
ATOM 618 C C . SER A 1 79 ? 15.237 4.670 -31.082 1.00 66.06 79 SER A C 1
ATOM 620 O O . SER A 1 79 ? 15.264 3.439 -31.134 1.00 66.06 79 SER A O 1
ATOM 622 N N . PHE A 1 80 ? 14.710 5.293 -30.022 1.00 67.94 80 PHE A N 1
ATOM 623 C CA . PHE A 1 80 ? 14.035 4.591 -28.926 1.00 67.94 80 PHE A CA 1
ATOM 624 C C . PHE A 1 80 ? 12.640 4.122 -29.364 1.00 67.94 80 PHE A C 1
ATOM 626 O O . PHE A 1 80 ? 11.626 4.690 -28.953 1.00 67.94 80 PHE A O 1
ATOM 633 N N . SER A 1 81 ? 12.575 3.098 -30.218 1.00 71.75 81 SER A N 1
ATOM 634 C CA . SER A 1 81 ? 11.302 2.527 -30.661 1.00 71.75 81 SER A CA 1
ATOM 635 C C . SER A 1 81 ? 10.846 1.378 -29.743 1.00 71.75 81 SER A C 1
ATOM 637 O O . SER A 1 81 ? 11.553 0.375 -29.603 1.00 71.75 81 SER A O 1
ATOM 639 N N . PRO A 1 82 ? 9.649 1.467 -29.129 1.00 74.56 82 PRO A N 1
ATOM 640 C CA . PRO A 1 82 ? 9.108 0.414 -28.267 1.00 74.56 82 PRO A CA 1
ATOM 641 C C . PRO A 1 82 ? 8.821 -0.901 -29.012 1.00 74.56 82 PRO A C 1
ATOM 643 O O . PRO A 1 82 ? 8.717 -1.959 -28.387 1.00 74.56 82 PRO A O 1
ATOM 646 N N . GLU A 1 83 ? 8.732 -0.864 -30.342 1.00 80.44 83 GLU A N 1
ATOM 647 C CA . GLU A 1 83 ? 8.546 -2.038 -31.204 1.00 80.44 83 GLU A CA 1
ATOM 648 C C . GLU A 1 83 ? 9.803 -2.919 -31.284 1.00 80.44 83 GLU A C 1
ATOM 650 O O . GLU A 1 83 ? 9.712 -4.103 -31.602 1.00 80.44 83 GLU A O 1
ATOM 655 N N . LEU A 1 84 ? 10.975 -2.375 -30.933 1.00 75.19 84 LEU A N 1
ATOM 656 C CA . LEU A 1 84 ? 12.247 -3.101 -30.949 1.00 75.19 84 LEU A CA 1
ATOM 657 C C . LEU A 1 84 ? 12.382 -4.116 -29.808 1.00 75.19 84 LEU A C 1
ATOM 659 O O . LEU A 1 84 ? 13.194 -5.036 -29.909 1.00 75.19 84 LEU A O 1
ATOM 663 N N . VAL A 1 85 ? 11.592 -3.970 -28.740 1.00 79.94 85 VAL A N 1
ATOM 664 C CA . VAL A 1 85 ? 11.575 -4.897 -27.603 1.00 79.94 85 VAL A CA 1
ATOM 665 C C . VAL A 1 85 ? 10.334 -5.792 -27.709 1.00 79.94 85 VAL A C 1
ATOM 667 O O . VAL A 1 85 ? 9.214 -5.299 -27.498 1.00 79.94 85 VAL A O 1
ATOM 670 N N . PRO A 1 86 ? 10.499 -7.103 -27.992 1.00 81.62 86 PRO A N 1
ATOM 671 C CA . PRO A 1 86 ? 9.393 -8.056 -28.037 1.00 81.62 86 PRO A CA 1
ATOM 672 C C . PRO A 1 86 ? 8.604 -8.049 -26.730 1.00 81.62 86 PRO A C 1
ATOM 674 O O . PRO A 1 86 ? 9.202 -7.981 -25.656 1.00 81.62 86 PRO A O 1
ATOM 677 N N . ALA A 1 87 ? 7.274 -8.161 -26.810 1.00 81.62 87 ALA A N 1
ATOM 678 C CA . ALA A 1 87 ? 6.388 -8.094 -25.644 1.00 81.62 87 ALA A CA 1
ATOM 679 C C . ALA A 1 87 ? 6.768 -9.090 -24.533 1.00 81.62 87 ALA A C 1
ATOM 681 O O . ALA A 1 87 ? 6.695 -8.757 -23.356 1.00 81.62 87 ALA A O 1
ATOM 682 N N . GLU A 1 88 ? 7.254 -10.269 -24.916 1.00 82.00 88 GLU A N 1
ATOM 683 C CA . GLU A 1 88 ? 7.706 -11.347 -24.028 1.00 82.00 88 GLU A CA 1
ATOM 684 C C . GLU A 1 88 ? 8.933 -10.979 -23.183 1.00 82.00 88 GLU A C 1
ATOM 686 O O . GLU A 1 88 ? 9.121 -11.514 -22.094 1.00 82.00 88 GLU A O 1
ATOM 691 N N . ARG A 1 89 ? 9.785 -10.071 -23.682 1.00 79.75 89 ARG A N 1
ATOM 692 C CA . ARG A 1 89 ? 11.005 -9.628 -22.990 1.00 79.75 89 ARG A CA 1
ATOM 693 C C . ARG A 1 89 ? 10.776 -8.401 -22.112 1.00 79.75 89 ARG A C 1
ATOM 695 O O . ARG A 1 89 ? 11.660 -8.047 -21.338 1.00 79.75 89 ARG A O 1
ATOM 702 N N . ARG A 1 90 ? 9.618 -7.744 -22.229 1.00 84.00 90 ARG A N 1
ATOM 703 C CA . ARG A 1 90 ? 9.276 -6.546 -21.454 1.00 84.00 90 ARG A CA 1
ATOM 704 C C . ARG A 1 90 ? 9.087 -6.922 -19.991 1.00 84.00 90 ARG A C 1
ATOM 706 O O . ARG A 1 90 ? 8.382 -7.876 -19.666 1.00 84.00 90 ARG A O 1
ATOM 713 N N . HIS A 1 91 ? 9.687 -6.154 -19.092 1.00 83.62 91 HIS A N 1
ATOM 714 C CA . HIS A 1 91 ? 9.479 -6.350 -17.669 1.00 83.62 91 HIS A CA 1
ATOM 715 C C . HIS A 1 91 ? 8.103 -5.789 -17.271 1.00 83.62 91 HIS A C 1
ATOM 717 O O . HIS A 1 91 ? 7.868 -4.592 -17.465 1.00 83.62 91 HIS A O 1
ATOM 723 N N . PRO A 1 92 ? 7.184 -6.602 -16.715 1.00 82.19 92 PRO A N 1
ATOM 724 C CA . PRO A 1 92 ? 5.871 -6.109 -16.311 1.00 82.19 92 PRO A CA 1
ATOM 725 C C . PRO A 1 92 ? 6.003 -5.055 -15.211 1.00 82.19 92 PRO A C 1
ATOM 727 O O . PRO A 1 92 ? 6.857 -5.174 -14.332 1.00 82.19 92 PRO A O 1
ATOM 730 N N . PHE A 1 93 ? 5.124 -4.054 -15.213 1.00 80.81 93 PHE A N 1
ATOM 731 C CA . PHE A 1 93 ? 5.015 -3.090 -14.106 1.00 80.81 93 PHE A CA 1
ATOM 732 C C . PHE A 1 93 ? 4.185 -3.655 -12.959 1.00 80.81 93 PHE A C 1
ATOM 734 O O . PHE A 1 93 ? 4.439 -3.372 -11.786 1.00 80.81 93 PHE A O 1
ATOM 741 N N . LEU A 1 94 ? 3.212 -4.503 -13.293 1.00 73.81 94 LEU A N 1
ATOM 742 C CA . LEU A 1 94 ? 2.451 -5.251 -12.308 1.00 73.81 94 LEU A CA 1
ATOM 743 C C . LEU A 1 94 ? 3.391 -6.149 -11.482 1.00 73.81 94 LEU A C 1
ATOM 745 O O . LEU A 1 94 ? 4.436 -6.602 -11.973 1.00 73.81 94 LEU A O 1
ATOM 749 N N . PRO A 1 95 ? 3.097 -6.336 -10.188 1.00 59.34 95 PRO A N 1
ATOM 750 C CA . PRO A 1 95 ? 4.004 -7.030 -9.290 1.00 59.34 95 PRO A CA 1
ATOM 751 C C . PRO A 1 95 ? 4.169 -8.500 -9.686 1.00 59.34 95 PRO A C 1
ATOM 753 O O . PRO A 1 95 ? 3.209 -9.171 -10.060 1.00 59.34 95 PRO A O 1
ATOM 756 N N . SER A 1 96 ? 5.395 -9.009 -9.549 1.00 57.94 96 SER A N 1
ATOM 757 C CA . SER A 1 96 ? 5.628 -10.452 -9.517 1.00 57.94 96 SER A CA 1
ATOM 758 C C . SER A 1 96 ? 5.080 -11.032 -8.205 1.00 57.94 96 SER A C 1
ATOM 760 O O . SER A 1 96 ? 4.799 -10.294 -7.255 1.00 57.94 96 SER A O 1
ATOM 762 N N . LEU A 1 97 ? 4.977 -12.362 -8.119 1.00 51.88 97 LEU A N 1
ATOM 763 C CA . LEU A 1 97 ? 4.520 -13.103 -6.929 1.00 51.88 97 LEU A CA 1
ATOM 764 C C . LEU A 1 97 ? 5.191 -12.692 -5.601 1.00 51.88 97 LEU A C 1
ATOM 766 O O . LEU A 1 97 ? 4.645 -12.982 -4.541 1.00 51.88 97 LEU A O 1
ATOM 770 N N . TYR A 1 98 ? 6.371 -12.062 -5.633 1.00 46.25 98 TYR A N 1
ATOM 771 C CA . TYR A 1 98 ? 7.098 -11.642 -4.434 1.00 46.25 98 TYR A CA 1
ATOM 772 C C . TYR A 1 98 ? 6.756 -10.208 -4.003 1.00 46.25 98 TYR A C 1
ATOM 774 O O . TYR A 1 98 ? 6.538 -9.951 -2.821 1.00 46.25 98 TYR A O 1
ATOM 782 N N . THR A 1 99 ? 6.636 -9.271 -4.952 1.00 57.31 99 THR A N 1
ATOM 783 C CA . THR A 1 99 ? 6.221 -7.891 -4.649 1.00 57.31 99 THR A CA 1
ATOM 784 C C . THR A 1 99 ? 4.752 -7.843 -4.237 1.00 57.31 99 THR A C 1
ATOM 786 O O . THR A 1 99 ? 4.401 -7.101 -3.324 1.00 57.31 99 THR A O 1
ATOM 789 N N . SER A 1 100 ? 3.905 -8.693 -4.829 1.00 65.62 100 SER A N 1
ATOM 790 C CA . SER A 1 100 ? 2.483 -8.803 -4.483 1.00 65.62 100 SER A CA 1
ATOM 791 C C . SER A 1 100 ? 2.255 -9.159 -3.011 1.00 65.62 100 SER A C 1
ATOM 793 O O . SER A 1 100 ? 1.332 -8.629 -2.398 1.00 65.62 100 SER A O 1
ATOM 795 N N . ARG A 1 101 ? 3.131 -9.970 -2.400 1.00 75.25 101 ARG A N 1
ATOM 796 C CA . ARG A 1 101 ? 3.040 -10.343 -0.976 1.00 75.25 101 ARG A CA 1
ATOM 797 C C . ARG A 1 101 ? 3.224 -9.148 -0.048 1.00 75.25 101 ARG A C 1
ATOM 799 O O . ARG A 1 101 ? 2.458 -9.007 0.896 1.00 75.25 101 ARG A O 1
ATOM 806 N N . ALA A 1 102 ? 4.198 -8.280 -0.324 1.00 79.12 102 ALA A N 1
ATOM 807 C CA . ALA A 1 102 ? 4.441 -7.091 0.493 1.00 79.12 102 ALA A CA 1
ATOM 808 C C . ALA A 1 102 ? 3.278 -6.088 0.393 1.00 79.12 102 ALA A C 1
ATOM 810 O O . ALA A 1 102 ? 2.850 -5.550 1.412 1.00 79.12 102 ALA A O 1
ATOM 811 N N . PHE A 1 103 ? 2.711 -5.903 -0.807 1.00 80.69 103 PHE A N 1
ATOM 812 C CA . PHE A 1 103 ? 1.515 -5.076 -1.009 1.00 80.69 103 PHE A CA 1
ATOM 813 C C . PHE A 1 103 ? 0.312 -5.597 -0.223 1.00 80.69 103 PHE A C 1
ATOM 815 O O . PHE A 1 103 ? -0.343 -4.832 0.483 1.00 80.69 103 PHE A O 1
ATOM 822 N N . ILE A 1 104 ? 0.041 -6.900 -0.330 1.00 84.62 104 ILE A N 1
ATOM 823 C CA . ILE A 1 104 ? -1.057 -7.554 0.387 1.00 84.62 104 ILE A CA 1
ATOM 824 C C . ILE A 1 104 ? -0.833 -7.450 1.896 1.00 84.62 104 ILE A C 1
ATOM 826 O O . ILE A 1 104 ? -1.761 -7.114 2.621 1.00 84.62 104 ILE A O 1
ATOM 830 N N . LEU A 1 105 ? 0.396 -7.672 2.366 1.00 88.88 105 LEU A N 1
ATOM 831 C CA . LEU A 1 105 ? 0.732 -7.614 3.785 1.00 88.88 105 LEU A CA 1
ATOM 832 C C . LEU A 1 105 ? 0.459 -6.231 4.389 1.00 88.88 105 LEU A C 1
ATOM 834 O O . LEU A 1 105 ? -0.183 -6.151 5.430 1.00 88.88 105 LEU A O 1
ATOM 838 N N . VAL A 1 106 ? 0.880 -5.144 3.731 1.00 89.69 106 VAL A N 1
ATOM 839 C CA . VAL A 1 106 ? 0.605 -3.778 4.220 1.00 89.69 106 VAL A CA 1
ATOM 840 C C . VAL A 1 106 ? -0.898 -3.516 4.303 1.00 89.69 106 VAL A C 1
ATOM 842 O O . VAL A 1 106 ? -1.375 -2.961 5.289 1.00 89.69 106 VAL A O 1
ATOM 845 N N . GLN A 1 107 ? -1.662 -3.968 3.307 1.00 89.44 107 GLN A N 1
ATOM 846 C CA . GLN A 1 107 ? -3.113 -3.786 3.299 1.00 89.44 107 GLN A CA 1
ATOM 847 C C . GLN A 1 107 ? -3.820 -4.644 4.359 1.00 89.44 107 GLN A C 1
ATOM 849 O O . GLN A 1 107 ? -4.773 -4.181 4.982 1.00 89.44 107 GLN A O 1
ATOM 854 N N . LEU A 1 108 ? -3.324 -5.853 4.637 1.00 90.62 108 LEU A N 1
ATOM 855 C CA . LEU A 1 108 ? -3.795 -6.673 5.757 1.00 90.62 108 LEU A CA 1
ATOM 856 C C . LEU A 1 108 ? -3.497 -6.017 7.108 1.00 90.62 108 LEU A C 1
ATOM 858 O O . LEU A 1 108 ? -4.341 -6.065 8.001 1.00 90.62 108 LEU A O 1
ATOM 862 N N . CYS A 1 109 ? -2.341 -5.370 7.263 1.00 93.62 109 CYS A N 1
ATOM 863 C CA . CYS A 1 109 ? -2.024 -4.598 8.462 1.00 93.62 109 CYS A CA 1
ATOM 864 C C . CYS A 1 109 ? -2.961 -3.389 8.620 1.00 93.62 109 CYS A C 1
ATOM 866 O O . CYS A 1 109 ? -3.526 -3.209 9.697 1.00 93.62 109 CYS A O 1
ATOM 868 N N . ASN A 1 110 ? -3.203 -2.618 7.554 1.00 93.06 110 ASN A N 1
ATOM 869 C CA . ASN A 1 110 ? -4.149 -1.495 7.568 1.00 93.06 110 ASN A CA 1
ATOM 870 C C . ASN A 1 110 ? -5.575 -1.952 7.925 1.00 93.06 110 ASN A C 1
ATOM 872 O O . ASN A 1 110 ? -6.220 -1.360 8.789 1.00 93.06 110 ASN A O 1
ATOM 876 N N . ALA A 1 111 ? -6.045 -3.048 7.324 1.00 91.88 111 ALA A N 1
ATOM 877 C CA . ALA A 1 111 ? -7.336 -3.651 7.651 1.00 91.88 111 ALA A CA 1
ATOM 878 C C . ALA A 1 111 ? -7.401 -4.099 9.122 1.00 91.88 111 ALA A C 1
ATOM 880 O O . ALA A 1 111 ? -8.381 -3.828 9.815 1.00 91.88 111 ALA A O 1
ATOM 881 N N . SER A 1 112 ? -6.334 -4.726 9.621 1.00 91.31 112 SER A N 1
ATOM 882 C CA . SER A 1 112 ? -6.230 -5.158 11.018 1.00 91.31 112 SER A CA 1
ATOM 883 C C . SER A 1 112 ? -6.289 -3.977 11.993 1.00 91.31 112 SER A C 1
ATOM 885 O O . SER A 1 112 ? -6.962 -4.078 13.013 1.00 91.31 112 SER A O 1
ATOM 887 N N . ILE A 1 113 ? -5.650 -2.842 11.684 1.00 93.81 113 ILE A N 1
ATOM 888 C CA . ILE A 1 113 ? -5.717 -1.618 12.506 1.00 93.81 113 ILE A CA 1
ATOM 889 C C . ILE A 1 113 ? -7.166 -1.120 12.637 1.00 93.81 113 ILE A C 1
ATOM 891 O O . ILE A 1 113 ? -7.609 -0.792 13.737 1.00 93.81 113 ILE A O 1
ATOM 895 N N . ILE A 1 114 ? -7.919 -1.100 11.532 1.00 93.25 114 ILE A N 1
ATOM 896 C CA . ILE A 1 114 ? -9.333 -0.689 11.522 1.00 93.25 114 ILE A CA 1
ATOM 897 C C . ILE A 1 114 ? -10.182 -1.658 12.355 1.00 93.25 114 ILE A C 1
ATOM 899 O O . ILE A 1 114 ? -11.021 -1.229 13.150 1.00 93.25 114 ILE A O 1
ATOM 903 N N . MET A 1 115 ? -9.938 -2.963 12.213 1.00 92.56 115 MET A N 1
ATOM 904 C CA . MET A 1 115 ? -10.611 -3.996 13.005 1.00 92.56 115 MET A CA 1
ATOM 905 C C . MET A 1 115 ? -10.302 -3.880 14.498 1.00 92.56 115 MET A C 1
ATOM 907 O O . MET A 1 115 ? -11.212 -4.012 15.313 1.00 92.56 115 MET A O 1
ATOM 911 N N . LEU A 1 116 ? -9.050 -3.590 14.862 1.00 91.75 116 LEU A N 1
ATOM 912 C CA . LEU A 1 116 ? -8.639 -3.369 16.246 1.00 91.75 116 LEU A CA 1
ATOM 913 C C . LEU A 1 116 ? -9.354 -2.152 16.844 1.00 91.75 116 LEU A C 1
ATOM 915 O O . LEU A 1 116 ? -9.929 -2.261 17.924 1.00 91.75 116 LEU A O 1
ATOM 919 N N . ALA A 1 117 ? -9.386 -1.025 16.125 1.00 91.06 117 ALA A N 1
ATOM 920 C CA . ALA A 1 117 ? -10.126 0.158 16.558 1.00 91.06 117 ALA A CA 1
ATOM 921 C C . ALA A 1 117 ? -11.611 -0.173 16.792 1.00 91.06 117 ALA A C 1
ATOM 923 O O . ALA A 1 117 ? -12.144 0.104 17.865 1.00 91.06 117 ALA A O 1
ATOM 924 N N . GLY A 1 118 ? -12.264 -0.840 15.834 1.00 91.31 118 GLY A N 1
ATOM 925 C CA . GLY A 1 118 ? -13.658 -1.269 15.971 1.00 91.31 118 GLY A CA 1
ATOM 926 C C . GLY A 1 118 ? -13.897 -2.210 17.154 1.00 91.31 118 GLY A C 1
ATOM 927 O O . GLY A 1 118 ? -14.884 -2.054 17.869 1.00 91.31 118 GLY A O 1
ATOM 928 N N . GLY A 1 119 ? -12.976 -3.144 17.409 1.00 88.69 119 GLY A N 1
ATOM 929 C CA . GLY A 1 119 ? -13.038 -4.064 18.547 1.00 88.69 119 GLY A CA 1
ATOM 930 C C . GLY A 1 119 ? -12.935 -3.361 19.903 1.00 88.69 119 GLY A C 1
ATOM 931 O O . GLY A 1 119 ? -13.700 -3.676 20.816 1.00 88.69 119 GLY A O 1
ATOM 932 N N . LEU A 1 120 ? -12.045 -2.372 20.028 1.00 89.56 120 LEU A N 1
ATOM 933 C CA . LEU A 1 120 ? -11.918 -1.560 21.244 1.00 89.56 120 LEU A CA 1
ATOM 934 C C . LEU A 1 120 ? -13.198 -0.754 21.515 1.00 89.56 120 LEU A C 1
ATOM 936 O O . LEU A 1 120 ? -13.726 -0.775 22.628 1.00 89.56 120 LEU A O 1
ATOM 940 N N . TRP A 1 121 ? -13.752 -0.108 20.486 1.00 89.81 121 TRP A N 1
ATOM 941 C CA . TRP A 1 121 ? -15.011 0.634 20.603 1.00 89.81 121 TRP A CA 1
ATOM 942 C C . TRP A 1 121 ? -16.214 -0.270 20.887 1.00 89.81 121 TRP A C 1
ATOM 944 O O . TRP A 1 121 ? -17.098 0.107 21.659 1.00 89.81 121 TRP A O 1
ATOM 954 N N . PHE A 1 122 ? -16.251 -1.474 20.311 1.00 88.88 122 PHE A N 1
ATOM 955 C CA . PHE A 1 122 ? -17.287 -2.462 20.602 1.00 88.88 122 PHE A CA 1
ATOM 956 C C . PHE A 1 122 ? -17.293 -2.860 22.077 1.00 88.88 122 PHE A C 1
ATOM 958 O O . PHE A 1 122 ? -18.356 -2.886 22.683 1.00 88.88 122 PHE A O 1
ATOM 965 N N . LYS A 1 123 ? -16.127 -3.104 22.685 1.00 84.38 123 LYS A N 1
ATOM 966 C CA . LYS A 1 123 ? -16.053 -3.466 24.110 1.00 84.38 123 LYS A CA 1
ATOM 967 C C . LYS A 1 123 ? -16.609 -2.387 25.038 1.00 84.38 123 LYS A C 1
ATOM 969 O O . LYS A 1 123 ? -17.183 -2.720 26.066 1.00 84.38 123 LYS A O 1
ATOM 974 N N . SER A 1 124 ? -16.447 -1.116 24.679 1.00 83.38 124 SER A N 1
ATOM 975 C CA . SER A 1 124 ? -16.929 0.006 25.492 1.00 83.38 124 SER A CA 1
ATOM 976 C C . SER A 1 124 ? -18.411 0.316 25.265 1.00 83.38 124 SER A C 1
ATOM 978 O O . SER A 1 124 ? -19.149 0.570 26.211 1.00 83.38 124 SER A O 1
ATOM 980 N N . THR A 1 125 ? -18.870 0.263 24.012 1.00 84.69 125 THR A N 1
ATOM 981 C CA . THR A 1 125 ? -20.246 0.646 23.643 1.00 84.69 125 THR A CA 1
ATOM 982 C C . THR A 1 125 ? -21.229 -0.523 23.606 1.00 84.69 125 THR A C 1
ATOM 984 O O . THR A 1 125 ? -22.435 -0.296 23.576 1.00 84.69 125 THR A O 1
ATOM 987 N N . LEU A 1 126 ? -20.726 -1.763 23.554 1.00 85.19 126 LEU A N 1
ATOM 988 C CA . LEU A 1 126 ? -21.479 -3.007 23.342 1.00 85.19 126 LEU A CA 1
ATOM 989 C C . LEU A 1 126 ? -22.408 -2.968 22.116 1.00 85.19 126 LEU A C 1
ATOM 991 O O . LEU A 1 126 ? -23.373 -3.724 22.025 1.00 85.19 126 LEU A O 1
ATOM 995 N N . ASN A 1 127 ? -22.110 -2.097 21.147 1.00 88.12 127 ASN A N 1
ATOM 996 C CA . ASN A 1 127 ? -22.926 -1.918 19.957 1.00 88.12 127 ASN A CA 1
ATOM 997 C C . ASN A 1 127 ? -22.394 -2.778 18.795 1.00 88.12 127 ASN A C 1
ATOM 999 O O . ASN A 1 127 ? -21.327 -2.470 18.253 1.00 88.12 127 ASN A O 1
ATOM 1003 N N . PRO A 1 128 ? -23.125 -3.818 18.348 1.00 89.00 128 PRO A N 1
ATOM 1004 C CA . PRO A 1 128 ? -22.672 -4.696 17.268 1.00 89.00 128 PRO A CA 1
ATOM 1005 C C . PRO A 1 128 ? -22.490 -3.961 15.934 1.00 89.00 128 PRO A C 1
ATOM 1007 O O . PRO A 1 128 ? -21.689 -4.387 15.101 1.00 89.00 128 PRO A O 1
ATOM 1010 N N . LEU A 1 129 ? -23.172 -2.827 15.737 1.00 90.31 129 LEU A N 1
ATOM 1011 C CA . LEU A 1 129 ? -23.036 -2.003 14.538 1.00 90.31 129 LEU A CA 1
ATOM 1012 C C . LEU A 1 129 ? -21.599 -1.493 14.356 1.00 90.31 129 LEU A C 1
ATOM 1014 O O . LEU A 1 129 ? -21.127 -1.391 13.227 1.00 90.31 129 LEU A O 1
ATOM 1018 N N . THR A 1 130 ? -20.874 -1.253 15.450 1.00 89.31 130 THR A N 1
ATOM 1019 C CA . THR A 1 130 ? -19.472 -0.817 15.426 1.00 89.31 130 THR A CA 1
ATOM 1020 C C . THR A 1 130 ? -18.568 -1.847 14.747 1.00 89.31 130 THR A C 1
ATOM 1022 O O . THR A 1 130 ? -17.755 -1.475 13.903 1.00 89.31 130 THR A O 1
ATOM 1025 N N . LEU A 1 131 ? -18.750 -3.140 15.049 1.00 89.31 131 LEU A N 1
ATOM 1026 C CA . LEU A 1 131 ? -17.989 -4.229 14.421 1.00 89.31 131 LEU A CA 1
ATOM 1027 C C . LEU A 1 131 ? -18.343 -4.395 12.942 1.00 89.31 131 LEU A C 1
ATOM 1029 O O . LEU A 1 131 ? -17.466 -4.643 12.115 1.00 89.31 131 LEU A O 1
ATOM 1033 N N . VAL A 1 132 ? -19.627 -4.246 12.602 1.00 91.50 132 VAL A N 1
ATOM 1034 C CA . VAL A 1 132 ? -20.092 -4.330 11.211 1.00 91.50 132 VAL A CA 1
ATOM 1035 C C . VAL A 1 132 ? -19.482 -3.202 10.380 1.00 91.50 132 VAL A C 1
ATOM 1037 O O . VAL A 1 132 ? -18.944 -3.455 9.303 1.00 91.50 132 VAL A O 1
ATOM 1040 N N . VAL A 1 133 ? -19.510 -1.967 10.887 1.00 92.44 133 VAL A N 1
ATOM 1041 C CA . VAL A 1 133 ? -18.958 -0.798 10.191 1.00 92.44 133 VAL A CA 1
ATOM 1042 C C . VAL A 1 133 ? -17.438 -0.887 10.075 1.00 92.44 133 VAL A C 1
ATOM 1044 O O . VAL A 1 133 ? -16.906 -0.624 8.994 1.00 92.44 133 VAL A O 1
ATOM 1047 N N . SER A 1 134 ? -16.723 -1.288 11.130 1.00 92.19 134 SER A N 1
ATOM 1048 C CA . SER A 1 134 ? -15.263 -1.438 11.067 1.00 92.19 134 SER A CA 1
ATOM 1049 C C . SER A 1 134 ? -14.847 -2.562 10.117 1.00 92.19 134 SER A C 1
ATOM 1051 O O . SER A 1 134 ? -13.941 -2.367 9.308 1.00 92.19 134 SER A O 1
ATOM 1053 N N . GLY A 1 135 ? -15.547 -3.701 10.144 1.00 91.00 135 GLY A N 1
ATOM 1054 C CA . GLY A 1 135 ? -15.332 -4.816 9.221 1.00 91.00 135 GLY A CA 1
ATOM 1055 C C . GLY A 1 135 ? -15.574 -4.434 7.768 1.00 91.00 135 GLY A C 1
ATOM 1056 O O . GLY A 1 135 ? -14.709 -4.648 6.918 1.00 91.00 135 GLY A O 1
ATOM 1057 N N . ALA A 1 136 ? -16.710 -3.795 7.486 1.00 94.25 136 ALA A N 1
ATOM 1058 C CA . ALA A 1 136 ? -17.013 -3.301 6.149 1.00 94.25 136 ALA A CA 1
ATOM 1059 C C . ALA A 1 136 ? -15.962 -2.286 5.674 1.00 94.25 136 ALA A C 1
ATOM 1061 O O . ALA A 1 136 ? -15.461 -2.397 4.557 1.00 94.25 136 ALA A O 1
ATOM 1062 N N . SER A 1 137 ? -15.563 -1.346 6.536 1.00 92.69 137 SER A N 1
ATOM 1063 C CA . SER A 1 137 ? -14.547 -0.335 6.216 1.00 92.69 137 SER A CA 1
ATOM 1064 C C . SER A 1 137 ? -13.183 -0.960 5.916 1.00 92.69 137 SER A C 1
ATOM 1066 O O . SER A 1 137 ? -12.533 -0.564 4.951 1.00 92.69 137 SER A O 1
ATOM 1068 N N . ALA A 1 138 ? -12.767 -1.969 6.688 1.00 92.25 138 ALA A N 1
ATOM 1069 C CA . ALA A 1 138 ? -11.514 -2.688 6.474 1.00 92.25 138 ALA A CA 1
ATOM 1070 C C . ALA A 1 138 ? -11.491 -3.407 5.114 1.00 92.25 138 ALA A C 1
ATOM 1072 O O . ALA A 1 138 ? -10.519 -3.288 4.367 1.00 92.25 138 ALA A O 1
ATOM 1073 N N . VAL A 1 139 ? -12.581 -4.096 4.757 1.00 92.25 139 VAL A N 1
ATOM 1074 C CA . VAL A 1 139 ? -12.715 -4.786 3.462 1.00 92.25 139 VAL A CA 1
ATOM 1075 C C . VAL A 1 139 ? -12.743 -3.789 2.304 1.00 92.25 139 VAL A C 1
ATOM 1077 O O . VAL A 1 139 ? -12.039 -3.975 1.311 1.00 92.25 139 VAL A O 1
ATOM 1080 N N . VAL A 1 140 ? -13.526 -2.715 2.429 1.00 93.12 140 VAL A N 1
ATOM 1081 C CA . VAL A 1 140 ? -13.635 -1.678 1.396 1.00 93.12 140 VAL A CA 1
ATOM 1082 C C . VAL A 1 140 ? -12.281 -1.014 1.159 1.00 93.12 140 VAL A C 1
ATOM 1084 O O . VAL A 1 140 ? -11.856 -0.912 0.010 1.00 93.12 140 VAL A O 1
ATOM 1087 N N . LEU A 1 141 ? -11.571 -0.618 2.218 1.00 88.88 141 LEU A N 1
ATOM 1088 C CA . LEU A 1 141 ? -10.261 0.023 2.104 1.00 88.88 141 LEU A CA 1
ATOM 1089 C C . LEU A 1 141 ? -9.227 -0.917 1.471 1.00 88.88 141 LEU A C 1
ATOM 1091 O O . LEU A 1 141 ? -8.529 -0.520 0.537 1.00 88.88 141 LEU A O 1
ATOM 1095 N N . PHE A 1 142 ? -9.200 -2.184 1.896 1.00 87.94 142 PHE A N 1
ATOM 1096 C CA . PHE A 1 142 ? -8.332 -3.210 1.318 1.00 87.94 142 PHE A CA 1
ATOM 1097 C C . PHE A 1 142 ? -8.550 -3.363 -0.197 1.00 87.94 142 PHE A C 1
ATOM 1099 O O . PHE A 1 142 ? -7.598 -3.321 -0.982 1.00 87.94 142 PHE A O 1
ATOM 1106 N N . LEU A 1 143 ? -9.810 -3.500 -0.626 1.00 86.81 143 LEU A N 1
ATOM 1107 C CA . LEU A 1 143 ? -10.159 -3.665 -2.038 1.00 86.81 143 LEU A CA 1
ATOM 1108 C C . LEU A 1 143 ? -9.874 -2.401 -2.853 1.00 86.81 143 LEU A C 1
ATOM 1110 O O . LEU A 1 143 ? -9.300 -2.493 -3.940 1.00 86.81 143 LEU A O 1
ATOM 1114 N N . LEU A 1 144 ? -10.239 -1.225 -2.337 1.00 87.75 144 LEU A N 1
ATOM 1115 C CA . LEU A 1 144 ? -9.996 0.050 -3.011 1.00 87.75 144 LEU A CA 1
ATOM 1116 C C . LEU A 1 144 ? -8.507 0.274 -3.246 1.00 87.75 144 LEU A C 1
ATOM 1118 O O . LEU A 1 144 ? -8.119 0.630 -4.359 1.00 87.75 144 LEU A O 1
ATOM 1122 N N . ASN A 1 145 ? -7.671 0.012 -2.243 1.00 84.38 145 ASN A N 1
ATOM 1123 C CA . ASN A 1 145 ? -6.230 0.158 -2.381 1.00 84.38 145 ASN A CA 1
ATOM 1124 C C . ASN A 1 145 ? -5.648 -0.861 -3.359 1.00 84.38 145 ASN A C 1
ATOM 1126 O O . ASN A 1 145 ? -4.907 -0.463 -4.255 1.00 84.38 145 ASN A O 1
ATOM 1130 N N . MET A 1 146 ? -6.051 -2.135 -3.290 1.00 82.75 146 MET A N 1
ATOM 1131 C CA . MET A 1 146 ? -5.659 -3.143 -4.286 1.00 82.75 146 MET A CA 1
ATOM 1132 C C . MET A 1 146 ? -5.987 -2.708 -5.722 1.00 82.75 146 MET A C 1
ATOM 1134 O O . MET A 1 146 ? -5.128 -2.752 -6.606 1.00 82.75 146 MET A O 1
ATOM 1138 N N . VAL A 1 147 ? -7.217 -2.245 -5.963 1.00 85.69 147 VAL A N 1
ATOM 1139 C CA . VAL A 1 147 ? -7.648 -1.775 -7.287 1.00 85.69 147 VAL A CA 1
ATOM 1140 C C . VAL A 1 147 ? -6.875 -0.522 -7.699 1.00 85.69 147 VAL A C 1
ATOM 1142 O O . VAL A 1 147 ? -6.443 -0.416 -8.849 1.00 85.69 147 VAL A O 1
ATOM 1145 N N . ARG A 1 148 ? -6.666 0.422 -6.776 1.00 85.44 148 ARG A N 1
ATOM 1146 C CA . ARG A 1 148 ? -5.949 1.676 -7.027 1.00 85.44 148 ARG A CA 1
ATOM 1147 C C . ARG A 1 148 ? -4.492 1.431 -7.407 1.00 85.44 148 ARG A C 1
ATOM 1149 O O . ARG A 1 148 ? -4.055 1.969 -8.421 1.00 85.44 148 ARG A O 1
ATOM 1156 N N . GLY A 1 149 ? -3.761 0.600 -6.664 1.00 82.56 149 GLY A N 1
ATOM 1157 C CA . GLY A 1 149 ? -2.372 0.258 -6.986 1.00 82.56 149 GLY A CA 1
ATOM 1158 C C . GLY A 1 149 ? -2.241 -0.408 -8.354 1.00 82.56 149 GLY A C 1
ATOM 1159 O O . GLY A 1 149 ? -1.407 0.000 -9.163 1.00 82.56 149 GLY A O 1
ATOM 1160 N N . ASN A 1 150 ? -3.130 -1.357 -8.665 1.00 84.25 150 ASN A N 1
ATOM 1161 C CA . ASN A 1 150 ? -3.158 -2.007 -9.977 1.00 84.25 150 ASN A CA 1
ATOM 1162 C C . ASN A 1 150 ? -3.444 -1.018 -11.112 1.00 84.25 150 ASN A C 1
ATOM 1164 O O . ASN A 1 150 ? -2.796 -1.081 -12.157 1.00 84.25 150 ASN A O 1
ATOM 1168 N N . ARG A 1 151 ? -4.388 -0.088 -10.918 1.00 86.19 151 ARG A N 1
ATOM 1169 C CA . ARG A 1 151 ? -4.683 0.961 -11.906 1.00 86.19 151 ARG A CA 1
ATOM 1170 C C . ARG A 1 151 ? -3.477 1.865 -12.143 1.00 86.19 151 ARG A C 1
ATOM 1172 O O . ARG A 1 151 ? -3.141 2.082 -13.301 1.00 86.19 151 ARG A O 1
ATOM 1179 N N . ILE A 1 152 ? -2.811 2.326 -11.082 1.00 86.00 152 ILE A N 1
ATOM 1180 C CA . ILE A 1 152 ? -1.620 3.185 -11.181 1.00 86.00 152 ILE A CA 1
ATOM 1181 C C . ILE A 1 152 ? -0.513 2.484 -11.975 1.00 86.00 152 ILE A C 1
ATOM 1183 O O . ILE A 1 152 ? 0.039 3.069 -12.904 1.00 86.00 152 ILE A O 1
ATOM 1187 N N . LEU A 1 153 ? -0.211 1.223 -11.653 1.00 86.62 153 LEU A N 1
ATOM 1188 C CA . LEU A 1 153 ? 0.849 0.473 -12.333 1.00 86.62 153 LEU A CA 1
ATOM 1189 C C . LEU A 1 153 ? 0.506 0.181 -13.797 1.00 86.62 153 LEU A C 1
ATOM 1191 O O . LEU A 1 153 ? 1.361 0.341 -14.662 1.00 86.62 153 LEU A O 1
ATOM 1195 N N . LYS A 1 154 ? -0.747 -0.185 -14.090 1.00 87.06 154 LYS A N 1
ATOM 1196 C CA . LYS A 1 154 ? -1.202 -0.441 -15.464 1.00 87.06 154 LYS A CA 1
ATOM 1197 C C . LYS A 1 154 ? -1.207 0.830 -16.316 1.00 87.06 154 LYS A C 1
ATOM 1199 O O . LYS A 1 154 ? -0.843 0.781 -17.486 1.00 87.06 154 LYS A O 1
ATOM 1204 N N . GLN A 1 155 ? -1.614 1.964 -15.746 1.00 87.62 155 GLN A N 1
ATOM 1205 C CA . GLN A 1 155 ? -1.545 3.258 -16.426 1.00 87.62 155 GLN A CA 1
ATOM 1206 C C . GLN A 1 155 ? -0.093 3.658 -16.699 1.00 87.62 155 GLN A C 1
ATOM 1208 O O . GLN A 1 155 ? 0.219 4.021 -17.829 1.00 87.62 155 GLN A O 1
ATOM 1213 N N . ALA A 1 156 ? 0.794 3.508 -15.710 1.00 86.56 156 ALA A N 1
ATOM 1214 C CA . ALA A 1 156 ? 2.219 3.790 -15.872 1.00 86.56 156 ALA A CA 1
ATOM 1215 C C . ALA A 1 156 ? 2.862 2.925 -16.967 1.00 86.56 156 ALA A C 1
ATOM 1217 O O . ALA A 1 156 ? 3.620 3.435 -17.784 1.00 86.56 156 ALA A O 1
ATOM 1218 N N . GLU A 1 157 ? 2.515 1.640 -17.035 1.00 88.38 157 GLU A N 1
ATOM 1219 C CA . GLU A 1 157 ? 2.980 0.739 -18.092 1.00 88.38 157 GLU A CA 1
ATOM 1220 C C . GLU A 1 157 ? 2.515 1.186 -19.482 1.00 88.38 157 GLU A C 1
ATOM 1222 O O . GLU A 1 157 ? 3.310 1.268 -20.418 1.00 88.38 157 GLU A O 1
ATOM 1227 N N . GLN A 1 158 ? 1.224 1.499 -19.626 1.00 88.00 158 GLN A N 1
ATOM 1228 C CA . GLN A 1 158 ? 0.663 1.968 -20.893 1.00 88.00 158 GLN A CA 1
ATOM 1229 C C . GLN A 1 158 ? 1.296 3.284 -21.347 1.00 88.00 158 GLN A C 1
ATOM 1231 O O . GLN A 1 158 ? 1.545 3.465 -22.536 1.00 88.00 158 GLN A O 1
ATOM 1236 N N . GLU A 1 159 ? 1.532 4.207 -20.419 1.00 87.44 159 GLU A N 1
ATOM 1237 C CA . GLU A 1 159 ? 2.161 5.493 -20.702 1.00 87.44 159 GLU A CA 1
ATOM 1238 C C . GLU A 1 159 ? 3.627 5.324 -21.107 1.00 87.44 159 GLU A C 1
ATOM 1240 O O . GLU A 1 159 ? 4.039 5.858 -22.140 1.00 87.44 159 GLU A O 1
ATOM 1245 N N . PHE A 1 160 ? 4.376 4.497 -20.372 1.00 87.94 160 PHE A N 1
ATOM 1246 C CA . PHE A 1 160 ? 5.769 4.180 -20.672 1.00 87.94 160 PHE A CA 1
ATOM 1247 C C . PHE A 1 160 ? 5.934 3.626 -22.092 1.00 87.94 160 PHE A C 1
ATOM 1249 O O . PHE A 1 160 ? 6.748 4.130 -22.860 1.00 87.94 160 PHE A O 1
ATOM 1256 N N . TRP A 1 161 ? 5.130 2.634 -22.487 1.00 86.50 161 TRP A N 1
ATOM 1257 C CA . TRP A 1 161 ? 5.256 2.028 -23.817 1.00 86.50 161 TRP A CA 1
ATOM 1258 C C . TRP A 1 161 ? 4.714 2.899 -24.954 1.00 86.50 161 TRP A C 1
ATOM 1260 O O . TRP A 1 161 ? 5.142 2.728 -26.092 1.00 86.50 161 TRP A O 1
ATOM 1270 N N . LYS A 1 162 ? 3.807 3.845 -24.675 1.00 86.62 162 LYS A N 1
ATOM 1271 C CA . LYS A 1 162 ? 3.362 4.835 -25.671 1.00 86.62 162 LYS A CA 1
ATOM 1272 C C . LYS A 1 162 ? 4.427 5.891 -25.946 1.00 86.62 162 LYS A C 1
ATOM 1274 O O . LYS A 1 162 ? 4.531 6.364 -27.073 1.00 86.62 162 LYS A O 1
ATOM 1279 N N . ARG A 1 163 ? 5.158 6.315 -24.913 1.00 82.38 163 ARG A N 1
ATOM 1280 C CA . ARG A 1 163 ? 6.147 7.398 -24.992 1.00 82.38 163 ARG A CA 1
ATOM 1281 C C . ARG A 1 163 ? 7.360 7.072 -24.109 1.00 82.38 163 ARG A C 1
ATOM 1283 O O . ARG A 1 163 ? 7.540 7.687 -23.059 1.00 82.38 163 ARG A O 1
ATOM 1290 N N . PRO A 1 164 ? 8.234 6.142 -24.529 1.00 79.06 164 PRO A N 1
ATOM 1291 C CA . PRO A 1 164 ? 9.382 5.747 -23.714 1.00 79.06 164 PRO A CA 1
ATOM 1292 C C . PRO A 1 164 ? 10.352 6.911 -23.490 1.00 79.06 164 PRO A C 1
ATOM 1294 O O . PRO A 1 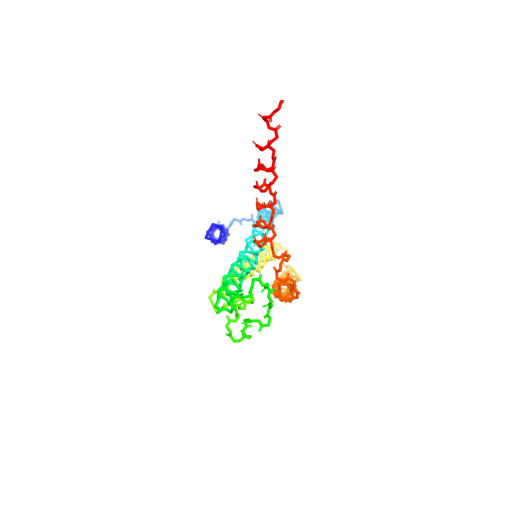164 ? 10.882 7.063 -22.394 1.00 79.06 164 PRO A O 1
ATOM 1297 N N . GLY A 1 165 ? 10.507 7.799 -24.481 1.00 70.69 165 GLY A N 1
ATOM 1298 C CA . GLY A 1 165 ? 11.357 8.991 -24.380 1.00 70.69 165 GLY A CA 1
ATOM 1299 C C . GLY A 1 165 ? 10.914 10.015 -23.328 1.00 70.69 165 GLY A C 1
ATOM 1300 O O . GLY A 1 165 ? 11.737 10.802 -22.877 1.00 70.69 165 GLY A O 1
ATOM 1301 N N . SER A 1 166 ? 9.647 9.992 -22.889 1.00 73.94 166 SER A N 1
ATOM 1302 C CA . SER A 1 166 ? 9.183 10.820 -21.765 1.00 73.94 166 SER A CA 1
ATOM 1303 C C . SER A 1 166 ? 9.380 10.163 -20.399 1.00 73.94 166 SER A C 1
ATOM 1305 O O . SER A 1 166 ? 9.009 10.752 -19.385 1.00 73.94 166 SER A O 1
ATOM 1307 N N . SER A 1 167 ? 9.957 8.957 -20.339 1.00 77.62 167 SER A N 1
ATOM 1308 C CA . SER A 1 167 ? 10.411 8.392 -19.069 1.00 77.62 167 SER A CA 1
ATOM 1309 C C . SER A 1 167 ? 11.398 9.357 -18.424 1.00 77.62 167 SER A C 1
ATOM 1311 O O . SER A 1 167 ? 12.324 9.832 -19.081 1.00 77.62 167 SER A O 1
ATOM 1313 N N . TRP A 1 168 ? 11.224 9.624 -17.129 1.00 70.19 168 TRP A N 1
ATOM 1314 C CA . TRP A 1 168 ? 12.090 10.541 -16.389 1.00 70.19 168 TRP A CA 1
ATOM 1315 C C . TRP A 1 168 ? 13.575 10.164 -16.508 1.00 70.19 168 TRP A C 1
ATOM 1317 O O . TRP A 1 168 ? 14.422 11.050 -16.573 1.00 70.19 168 TRP A O 1
ATOM 1327 N N . ILE A 1 169 ? 13.893 8.871 -16.624 1.00 71.62 169 ILE A N 1
ATOM 1328 C CA . ILE A 1 169 ? 15.266 8.388 -16.815 1.00 71.62 169 ILE A CA 1
ATOM 1329 C C . ILE A 1 169 ? 15.837 8.892 -18.149 1.00 71.62 169 ILE A C 1
ATOM 1331 O O . ILE A 1 169 ? 16.905 9.495 -18.168 1.00 71.62 169 ILE A O 1
ATOM 1335 N N . ILE A 1 170 ? 15.110 8.705 -19.255 1.00 68.56 170 ILE A N 1
ATOM 1336 C CA . ILE A 1 170 ? 15.558 9.134 -20.589 1.00 68.56 170 ILE A CA 1
ATOM 1337 C C . ILE A 1 170 ? 15.543 10.662 -20.703 1.00 68.56 170 ILE A C 1
ATOM 1339 O O . ILE A 1 170 ? 16.508 11.252 -21.183 1.00 68.56 170 ILE A O 1
ATOM 1343 N N . ALA A 1 171 ? 14.498 11.312 -20.188 1.00 64.69 171 ALA A N 1
ATOM 1344 C CA . ALA A 1 171 ? 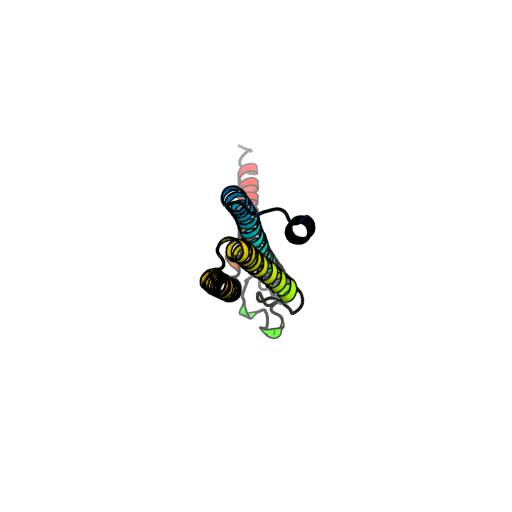14.372 12.765 -20.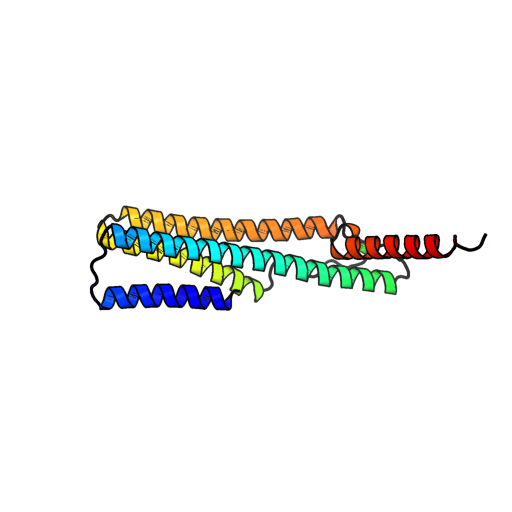195 1.00 64.69 171 ALA A CA 1
ATOM 1345 C C . ALA A 1 171 ? 15.523 13.451 -19.432 1.00 64.69 171 ALA A C 1
ATOM 1347 O O . ALA A 1 171 ? 16.051 14.468 -19.885 1.00 64.69 171 ALA A O 1
ATOM 1348 N N . SER A 1 172 ? 15.949 12.873 -18.303 1.00 61.41 172 SER A N 1
ATOM 1349 C CA . SER A 1 172 ? 17.080 13.386 -17.516 1.00 61.41 172 SER A CA 1
ATOM 1350 C C . SER A 1 172 ? 18.404 13.263 -18.270 1.00 61.41 172 SER A C 1
ATOM 1352 O O . SER A 1 172 ? 19.170 14.222 -18.290 1.00 61.41 172 SER A O 1
ATOM 1354 N N . LEU A 1 173 ? 18.633 12.138 -18.958 1.00 63.44 173 LEU A N 1
ATOM 1355 C CA . LEU A 1 173 ? 19.819 11.930 -19.798 1.00 63.44 173 LEU A CA 1
ATOM 1356 C C . LEU A 1 173 ? 19.875 12.935 -20.961 1.00 63.44 173 LEU A C 1
ATOM 1358 O O . LEU A 1 173 ? 20.916 13.530 -21.217 1.00 63.44 173 LEU A O 1
ATOM 1362 N N . THR A 1 174 ? 18.743 13.201 -21.624 1.00 59.50 174 THR A N 1
ATOM 1363 C CA . THR A 1 174 ? 18.685 14.199 -22.708 1.00 59.50 174 THR A CA 1
ATOM 1364 C C . THR A 1 174 ? 18.914 15.637 -22.231 1.00 59.50 174 THR A C 1
ATOM 1366 O O . THR A 1 174 ? 19.486 16.447 -22.961 1.00 59.50 174 THR A O 1
ATOM 1369 N N . LEU A 1 175 ? 18.491 15.972 -21.008 1.00 54.66 175 LEU A N 1
ATOM 1370 C CA . LEU A 1 175 ? 18.730 17.283 -20.392 1.00 54.66 175 LEU A CA 1
ATOM 1371 C C . LEU A 1 175 ? 20.206 17.485 -20.024 1.00 54.66 175 LEU A C 1
ATOM 1373 O O . LEU A 1 175 ? 20.726 18.593 -20.167 1.00 54.66 175 LEU A O 1
ATOM 1377 N N . GLU A 1 176 ? 20.877 16.429 -19.567 1.00 56.72 176 GLU A N 1
ATOM 1378 C CA . GLU A 1 176 ? 22.304 16.448 -19.238 1.00 56.72 176 GLU A CA 1
ATOM 1379 C C . GLU A 1 176 ? 23.164 16.641 -20.497 1.00 56.72 176 GLU A C 1
ATOM 1381 O O . GLU A 1 176 ? 24.039 17.508 -20.517 1.00 56.72 176 GLU A O 1
ATOM 1386 N N . ASP A 1 177 ? 22.820 15.962 -21.594 1.00 56.78 177 ASP A N 1
ATOM 1387 C CA . ASP A 1 177 ? 23.447 16.160 -22.907 1.00 56.78 177 ASP A CA 1
ATOM 1388 C C . ASP A 1 177 ? 23.249 17.583 -23.447 1.00 56.78 177 ASP A C 1
ATOM 1390 O O . ASP A 1 177 ? 24.187 18.200 -23.958 1.00 56.78 177 ASP A O 1
ATOM 1394 N N . TYR A 1 178 ? 22.045 18.147 -23.307 1.00 53.41 178 TYR A N 1
ATOM 1395 C CA . TYR A 1 178 ? 21.776 19.529 -23.712 1.00 53.41 178 TYR A CA 1
ATOM 1396 C C . TYR A 1 178 ? 22.600 20.534 -22.894 1.00 53.41 178 TYR A C 1
ATOM 1398 O O . TYR A 1 178 ? 23.130 21.507 -23.434 1.00 53.41 178 TYR A O 1
ATOM 1406 N N . LYS A 1 179 ? 22.752 20.289 -21.587 1.00 49.94 179 LYS A N 1
ATOM 1407 C CA . LYS A 1 179 ? 23.559 21.127 -20.693 1.00 49.94 179 LYS A CA 1
ATOM 1408 C C . LYS A 1 179 ? 25.055 21.037 -21.014 1.00 49.94 179 LYS A C 1
ATOM 1410 O O . LYS A 1 179 ? 25.725 22.067 -20.983 1.00 49.94 179 LYS A O 1
ATOM 1415 N N . ASN A 1 180 ? 25.558 19.854 -21.361 1.00 53.91 180 ASN A N 1
ATOM 1416 C CA . ASN A 1 180 ? 26.958 19.650 -21.739 1.00 53.91 180 ASN A CA 1
ATOM 1417 C C . ASN A 1 180 ? 27.287 20.303 -23.089 1.00 53.91 180 ASN A C 1
ATOM 1419 O O . ASN A 1 180 ? 28.243 21.069 -23.164 1.00 53.91 180 ASN A O 1
ATOM 1423 N N . ARG A 1 181 ? 26.428 20.154 -24.110 1.00 55.72 181 ARG A N 1
ATOM 1424 C CA . ARG A 1 181 ? 26.610 20.843 -25.405 1.00 55.72 181 ARG A CA 1
ATOM 1425 C C . ARG A 1 181 ? 26.597 22.366 -25.283 1.00 55.72 181 ARG A C 1
ATOM 1427 O O . ARG A 1 181 ? 27.318 23.047 -26.004 1.00 55.72 181 ARG A O 1
ATOM 1434 N N . ARG A 1 182 ? 25.786 22.913 -24.371 1.00 54.91 182 ARG A N 1
ATOM 1435 C CA . ARG A 1 182 ? 25.759 24.358 -24.110 1.00 54.91 182 ARG A CA 1
ATOM 1436 C C . ARG A 1 182 ? 27.049 24.840 -23.441 1.00 54.91 182 ARG A C 1
ATOM 1438 O O . ARG A 1 182 ? 27.538 25.909 -23.773 1.00 54.91 182 ARG A O 1
ATOM 1445 N N . LYS A 1 183 ? 27.630 24.032 -22.553 1.00 52.62 183 LYS A N 1
ATOM 1446 C CA . LYS A 1 183 ? 28.881 24.354 -21.858 1.00 52.62 183 LYS A CA 1
ATOM 1447 C C . LYS A 1 183 ? 30.097 24.311 -22.792 1.00 52.62 183 LYS A C 1
ATOM 1449 O O . LYS A 1 183 ? 30.933 25.201 -22.705 1.00 52.62 183 LYS A O 1
ATOM 1454 N N . ASP A 1 184 ? 30.137 23.349 -23.715 1.00 53.81 184 ASP A N 1
ATOM 1455 C CA . ASP A 1 184 ? 31.183 23.259 -24.746 1.00 53.81 184 ASP A CA 1
ATOM 1456 C C . ASP A 1 184 ? 31.077 24.401 -25.773 1.00 53.81 184 ASP A C 1
ATOM 1458 O O . ASP A 1 184 ? 32.085 24.916 -26.258 1.00 53.81 184 ASP A O 1
ATOM 1462 N N . SER A 1 185 ? 29.848 24.843 -26.068 1.00 53.66 185 SER A N 1
ATOM 1463 C CA . SER A 1 185 ? 29.591 26.022 -26.901 1.00 53.66 185 SER A CA 1
ATOM 1464 C C . SER A 1 185 ? 30.044 27.323 -26.233 1.00 53.66 185 SER A C 1
ATOM 1466 O O . SER A 1 185 ? 30.556 28.190 -26.930 1.00 53.66 185 SER A O 1
ATOM 1468 N N . ASP A 1 186 ? 29.873 27.464 -24.915 1.00 53.47 186 ASP A N 1
ATOM 1469 C CA . ASP A 1 186 ? 30.267 28.670 -24.169 1.00 53.47 186 ASP A CA 1
ATOM 1470 C C . ASP A 1 186 ? 31.782 28.716 -23.869 1.00 53.47 186 ASP A C 1
ATOM 1472 O O . ASP A 1 186 ? 32.343 29.794 -23.682 1.00 53.47 186 ASP A O 1
ATOM 1476 N N . SER A 1 187 ? 32.480 27.572 -23.854 1.00 52.72 187 SER A N 1
ATOM 1477 C CA . SER A 1 187 ? 33.950 27.522 -23.745 1.00 52.72 187 SER A CA 1
ATOM 1478 C C . SER A 1 187 ? 34.689 27.781 -25.063 1.00 52.72 187 SER A C 1
ATOM 1480 O O . SER A 1 187 ? 35.897 28.004 -25.044 1.00 52.72 187 SER A O 1
ATOM 1482 N N . ASN A 1 188 ? 33.983 27.768 -26.198 1.00 49.94 188 ASN A N 1
ATOM 1483 C CA . ASN A 1 188 ? 34.547 28.069 -27.518 1.00 49.94 188 ASN A CA 1
ATOM 1484 C C . ASN A 1 188 ? 34.386 29.543 -27.937 1.00 49.94 188 ASN A C 1
ATOM 1486 O O . ASN A 1 188 ? 34.808 29.909 -29.029 1.00 49.94 188 ASN A O 1
ATOM 1490 N N . THR A 1 189 ? 33.813 30.395 -27.082 1.00 50.41 189 THR A N 1
ATOM 1491 C CA . THR A 1 189 ? 33.570 31.826 -27.351 1.00 50.41 189 THR A CA 1
ATOM 1492 C C . THR A 1 189 ? 34.511 32.780 -26.602 1.00 50.41 189 THR A C 1
ATOM 1494 O O . THR A 1 189 ? 34.254 33.978 -26.574 1.00 50.41 189 THR A O 1
ATOM 1497 N N . SER A 1 190 ? 35.608 32.295 -26.002 1.00 46.91 190 SER A N 1
ATOM 1498 C CA . SER A 1 190 ? 36.565 33.130 -25.247 1.00 46.91 190 SER A CA 1
ATOM 1499 C C . SER A 1 190 ? 37.954 33.258 -25.890 1.00 46.91 190 SER A C 1
ATOM 1501 O O . SER A 1 190 ? 38.962 33.243 -25.183 1.00 46.91 190 SER A O 1
ATOM 1503 N N . TRP A 1 191 ? 38.015 33.365 -27.215 1.00 53.59 191 TRP A N 1
ATOM 1504 C CA . TRP A 1 191 ? 39.220 33.762 -27.946 1.00 53.59 191 TRP A CA 1
ATOM 1505 C C . TRP A 1 191 ? 38.817 34.694 -29.083 1.00 53.59 191 TRP A C 1
ATOM 1507 O O . TRP A 1 191 ? 38.709 34.241 -30.213 1.00 53.59 191 TRP A O 1
ATOM 1517 N N . ASP A 1 192 ? 38.537 35.951 -28.747 1.00 43.66 192 ASP A N 1
ATOM 1518 C CA . ASP A 1 192 ? 38.697 37.125 -29.616 1.00 43.66 192 ASP A CA 1
ATOM 1519 C C . ASP A 1 192 ? 38.779 38.386 -28.740 1.00 43.66 192 ASP A C 1
ATOM 1521 O O . ASP A 1 192 ? 37.907 38.556 -27.852 1.00 43.66 192 ASP A O 1
#

Foldseek 3Di:
DLVVLVVLLVVLVVVLVVCVVVVPDCDPVNLVVNLVSLVVSLVVLVVVLVVLLVVLLVVQLVVQVVVQVVLCVVVVNVDSALVSQPPVRRDASPDDPVSVVSNLVSLVSSLVSLQSSLVSVCVNVVDVVSNVVSNVVSVVSSVVSVVVSVVVSVVSVVVCNVCVCPPPVNVVVVVVVVVVVVVVVVVVPPDD

Radius of gyration: 25.0 Å; chains: 1; bounding box: 62×50×68 Å

Organism: Ammonifex degensii (strain DSM 10501 / KC4) (NCBI:txid429009)

Sequence (192 aa):
MLELYLKLVFALFSGAAGLEFLNVAWTTETLIIATLILGVALLFGETVYFAMVGARKWHAEYVNVHLLIQAALVKQDFSFSPELVPAERRHPFLPSLYTSRAFILVQLCNASIIMLAGGLWFKSTLNPLTLVVSGASAVVLFLLNMVRGNRILKQAEQEFWKRPGSSWIIASLTLEDYKNRRKDSDSNTSWD